Protein AF-A0A9D1H7G2-F1 (afdb_monomer_lite)

pLDDT: mean 93.26, std 4.21, range [69.38, 98.31]

Sequence (207 aa):
IVEEYTKSLYEFETNETSTRKPYTQLFQEINRNKSSHYCSGIIDKFQEHFPVWAFVEIIPFGTFTHFLGFVCDYFKDKKWKNDYYLLKDVKKIRNAAAHNNCILNNLLPGTTEYKSNYGLLRELNSIGITQDQRNRRLSNAAVHDITTLLYAHKQLVTSTGVLKAEGQALHSLIERFYYHIDYYQSNDVILATFDFLKKVIDNFYPM

Organism: NCBI:txid2840805

InterPro domains:
  IPR011664 Abortive infection system protein AbiD/AbiF-like [PF07751] (9-105)

Structure (mmCIF, N/CA/C/O backbone):
data_AF-A0A9D1H7G2-F1
#
_entry.id   AF-A0A9D1H7G2-F1
#
loop_
_atom_site.group_PDB
_atom_site.id
_atom_site.type_symbol
_atom_site.label_atom_id
_atom_site.label_alt_id
_atom_site.label_comp_id
_atom_site.label_asym_id
_atom_site.label_entity_id
_atom_site.label_seq_id
_atom_site.pdbx_PDB_ins_code
_atom_site.Cartn_x
_atom_site.Cartn_y
_atom_site.Cartn_z
_atom_site.occupancy
_atom_site.B_iso_or_equiv
_atom_site.auth_seq_id
_atom_site.auth_comp_id
_atom_site.auth_asym_id
_atom_site.auth_atom_id
_atom_site.pdbx_PDB_model_num
ATOM 1 N N . ILE A 1 1 ? 9.159 2.891 -23.862 1.00 94.12 1 ILE A N 1
ATOM 2 C CA . ILE A 1 1 ? 8.828 3.040 -22.417 1.00 94.12 1 ILE A CA 1
ATOM 3 C C . ILE A 1 1 ? 9.898 2.454 -21.501 1.00 94.12 1 ILE A C 1
ATOM 5 O O . ILE A 1 1 ? 10.481 3.246 -20.785 1.00 94.12 1 ILE A O 1
ATOM 9 N N . VAL A 1 2 ? 10.186 1.138 -21.483 1.00 96.56 2 VAL A N 1
ATOM 10 C CA . VAL A 1 2 ? 11.230 0.594 -20.573 1.00 96.56 2 VAL A CA 1
ATOM 11 C C . VAL A 1 2 ? 12.598 1.218 -20.855 1.00 96.56 2 VAL A C 1
ATOM 13 O O . VAL A 1 2 ? 13.244 1.686 -19.929 1.00 96.56 2 VAL A O 1
ATOM 16 N N .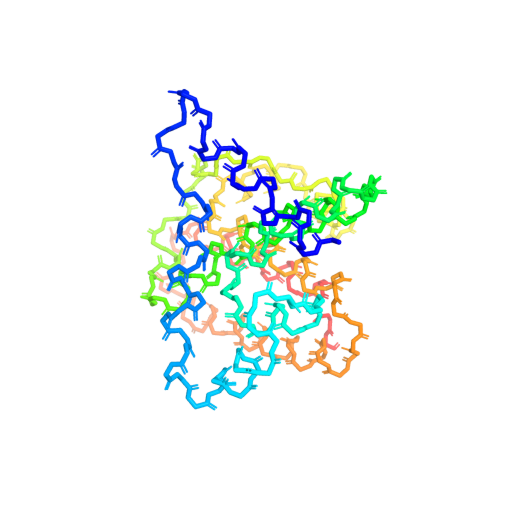 GLU A 1 3 ? 12.987 1.330 -22.125 1.00 95.81 3 GLU A N 1
ATOM 17 C CA . GLU A 1 3 ? 14.234 2.003 -22.525 1.00 95.81 3 GLU A CA 1
ATOM 18 C C . GLU A 1 3 ? 14.256 3.494 -22.157 1.00 95.81 3 GLU A C 1
ATOM 20 O O . GLU A 1 3 ? 15.281 4.030 -21.754 1.00 95.81 3 GLU A O 1
ATOM 25 N N . GLU A 1 4 ? 13.114 4.179 -22.248 1.00 96.50 4 GLU A N 1
ATOM 26 C CA . GLU A 1 4 ? 13.014 5.583 -21.828 1.00 96.50 4 GLU A CA 1
ATOM 27 C C . GLU A 1 4 ? 13.117 5.725 -20.308 1.00 96.50 4 GLU A C 1
ATOM 29 O O . GLU A 1 4 ? 13.757 6.647 -19.806 1.00 96.50 4 GLU A O 1
ATOM 34 N N . TYR A 1 5 ? 12.536 4.778 -19.570 1.00 96.81 5 TYR A N 1
ATOM 35 C CA . TYR A 1 5 ? 12.665 4.703 -18.125 1.00 96.81 5 TYR A CA 1
ATOM 36 C C . TYR A 1 5 ? 14.123 4.479 -17.723 1.00 96.81 5 TYR A C 1
ATOM 38 O O . TYR A 1 5 ? 14.654 5.266 -16.942 1.00 96.81 5 TYR A O 1
ATOM 46 N N . THR A 1 6 ? 14.799 3.472 -18.282 1.00 95.69 6 THR A N 1
ATOM 47 C CA . THR A 1 6 ? 16.208 3.196 -17.964 1.00 95.69 6 THR A CA 1
ATOM 48 C C . THR A 1 6 ? 17.109 4.364 -18.355 1.00 95.69 6 THR A C 1
ATOM 50 O O . THR A 1 6 ? 17.955 4.758 -17.554 1.00 95.69 6 THR A O 1
ATOM 53 N N . LYS A 1 7 ? 16.874 4.993 -19.514 1.00 95.62 7 LYS A N 1
ATOM 54 C CA . LYS A 1 7 ? 17.577 6.212 -19.931 1.00 95.62 7 LYS A CA 1
ATOM 55 C C . LYS A 1 7 ? 17.383 7.356 -18.933 1.00 95.62 7 LYS A C 1
ATOM 57 O O . LYS A 1 7 ? 18.364 7.973 -18.537 1.00 95.62 7 LYS A O 1
ATOM 62 N N . SER A 1 8 ? 16.156 7.589 -18.460 1.00 95.69 8 SER A N 1
ATOM 63 C CA . SER A 1 8 ? 15.878 8.635 -17.463 1.00 95.69 8 SER A CA 1
ATOM 64 C C . SER A 1 8 ? 16.605 8.396 -16.134 1.00 95.69 8 SER A C 1
ATOM 66 O O . SER A 1 8 ? 17.088 9.341 -15.510 1.00 95.69 8 SER A O 1
ATOM 68 N N . LEU A 1 9 ? 16.742 7.131 -15.710 1.00 95.50 9 LEU A N 1
ATOM 69 C CA . LEU A 1 9 ? 17.516 6.780 -14.518 1.00 95.50 9 LEU A CA 1
ATOM 70 C C . LEU A 1 9 ? 19.009 7.032 -14.731 1.00 95.50 9 LEU A C 1
ATOM 72 O O . LEU A 1 9 ? 19.675 7.512 -13.816 1.00 95.50 9 LEU A O 1
ATOM 76 N N . TYR A 1 10 ? 19.521 6.693 -15.917 1.00 95.12 10 TYR A N 1
ATOM 77 C CA . TYR A 1 10 ? 20.917 6.912 -16.279 1.00 95.12 10 TYR A CA 1
ATOM 78 C C . TYR A 1 10 ? 21.248 8.405 -16.266 1.00 95.12 10 TYR A C 1
ATOM 80 O O . TYR A 1 10 ? 22.160 8.823 -15.562 1.00 95.12 10 TYR A O 1
ATOM 88 N N . GLU A 1 11 ? 20.445 9.217 -16.956 1.00 94.81 11 GLU A N 1
ATOM 89 C CA . GLU A 1 11 ? 20.601 10.674 -17.000 1.00 94.81 11 GLU A CA 1
ATOM 90 C C . GLU A 1 11 ? 20.579 11.284 -15.592 1.00 94.81 11 GLU A C 1
ATOM 92 O O . GLU A 1 11 ? 21.443 12.094 -15.252 1.00 94.81 11 GLU A O 1
ATOM 97 N N . PHE A 1 12 ? 19.646 10.844 -14.740 1.00 93.00 12 PHE A N 1
ATOM 98 C CA . PHE A 1 12 ? 19.572 11.280 -13.347 1.00 93.00 12 PHE A CA 1
ATOM 99 C C . PHE A 1 12 ? 20.816 10.892 -12.530 1.00 93.00 12 PHE A C 1
ATOM 101 O O . PHE A 1 12 ? 21.299 11.694 -11.733 1.00 93.00 12 PHE A O 1
ATOM 108 N N . GLU A 1 13 ? 21.328 9.672 -12.697 1.00 94.19 13 GLU A N 1
ATOM 109 C CA . GLU A 1 13 ? 22.519 9.187 -11.990 1.00 94.19 13 GLU A CA 1
ATOM 110 C C . GLU A 1 13 ? 23.800 9.900 -12.445 1.00 94.19 13 GLU A C 1
ATOM 112 O O . GLU A 1 13 ? 24.668 10.174 -11.622 1.00 94.19 13 GLU A O 1
ATOM 117 N N . THR A 1 14 ? 23.911 10.226 -13.735 1.00 91.25 14 THR A N 1
ATOM 118 C CA . THR A 1 14 ? 25.087 10.904 -14.313 1.00 91.25 14 THR A CA 1
ATOM 119 C C . THR A 1 14 ? 25.131 12.412 -14.076 1.00 91.25 14 THR A C 1
ATOM 121 O O . THR A 1 14 ? 26.142 13.047 -14.366 1.00 91.25 14 THR A O 1
ATOM 124 N N . ASN A 1 15 ? 24.057 13.005 -13.554 1.00 88.44 15 ASN A N 1
ATOM 125 C CA . ASN A 1 15 ? 24.039 14.419 -13.204 1.00 88.44 15 ASN A CA 1
ATOM 126 C C . ASN A 1 15 ? 24.998 14.684 -12.026 1.00 88.44 15 ASN A C 1
ATOM 128 O O . ASN A 1 15 ? 24.880 14.036 -10.987 1.00 88.44 15 ASN A O 1
ATOM 132 N N . GLU A 1 16 ? 25.906 15.660 -12.165 1.00 69.38 16 GLU A N 1
ATOM 133 C CA . GLU A 1 16 ? 26.992 15.971 -11.209 1.00 69.38 16 GLU A CA 1
ATOM 134 C C . GLU A 1 16 ? 26.524 16.218 -9.761 1.00 69.38 16 GLU A C 1
ATOM 136 O O . GLU A 1 16 ? 27.308 16.128 -8.819 1.00 69.38 16 GLU A O 1
ATOM 141 N N . THR A 1 17 ? 25.238 16.505 -9.564 1.00 78.00 17 THR A N 1
ATOM 142 C CA . THR A 1 17 ? 24.636 16.772 -8.250 1.00 78.00 17 THR A CA 1
ATOM 143 C C . THR A 1 17 ? 24.042 15.537 -7.559 1.00 78.00 17 THR A C 1
ATOM 145 O O . THR A 1 17 ? 23.648 15.615 -6.392 1.00 78.00 17 THR A O 1
ATOM 148 N N . SER A 1 18 ? 23.953 14.389 -8.238 1.00 76.88 18 SER A N 1
ATOM 149 C CA . SER A 1 18 ? 23.256 13.211 -7.717 1.00 76.88 18 SER A CA 1
ATOM 150 C C . SER A 1 18 ? 24.177 12.286 -6.919 1.00 76.88 18 SER A C 1
ATOM 152 O O . SER A 1 18 ? 25.138 11.720 -7.428 1.00 76.88 18 SER A O 1
ATOM 154 N N . THR A 1 19 ? 23.842 12.055 -5.648 1.00 86.12 19 THR A N 1
ATOM 155 C CA . THR A 1 19 ? 24.493 11.026 -4.811 1.00 86.12 19 THR A CA 1
ATOM 156 C C . THR A 1 19 ? 23.828 9.654 -4.931 1.00 86.12 19 THR A C 1
ATOM 158 O O . THR A 1 19 ? 24.346 8.653 -4.430 1.00 86.12 19 THR A O 1
ATOM 161 N N . ARG A 1 20 ? 22.654 9.591 -5.568 1.00 88.50 20 ARG A N 1
ATOM 162 C CA . ARG A 1 20 ? 21.857 8.370 -5.703 1.00 88.50 20 ARG A CA 1
ATOM 163 C C . ARG A 1 20 ? 22.203 7.668 -7.006 1.00 88.50 20 ARG A C 1
ATOM 165 O O . ARG A 1 20 ? 22.339 8.312 -8.038 1.00 88.50 20 ARG A O 1
ATOM 172 N N . LYS A 1 21 ? 22.244 6.334 -6.954 1.00 92.94 21 LYS A N 1
ATOM 173 C CA . LYS A 1 21 ? 22.595 5.483 -8.096 1.00 92.94 21 LYS A CA 1
ATOM 174 C C . LYS A 1 21 ? 21.449 4.566 -8.552 1.00 92.94 21 LYS A C 1
ATOM 176 O O . LYS A 1 21 ? 21.577 3.345 -8.441 1.00 92.94 21 LYS A O 1
ATOM 181 N N . PRO A 1 22 ? 20.288 5.113 -8.961 1.00 92.88 22 PRO A N 1
ATOM 182 C CA . PRO A 1 22 ? 19.110 4.305 -9.266 1.00 92.88 22 PRO A CA 1
ATOM 183 C C . PRO A 1 22 ? 19.269 3.439 -10.522 1.00 92.88 22 PRO A C 1
ATOM 185 O O . PRO A 1 22 ? 18.706 2.347 -10.564 1.00 92.88 22 PRO A O 1
ATOM 188 N N . TYR A 1 23 ? 20.037 3.885 -11.522 1.00 94.81 23 TYR A N 1
ATOM 189 C CA . TYR A 1 23 ? 20.327 3.083 -12.709 1.00 94.81 23 TYR A CA 1
ATOM 190 C C . TYR A 1 23 ? 21.189 1.884 -12.320 1.00 94.81 23 TYR A C 1
ATOM 192 O O . TYR A 1 23 ? 20.816 0.737 -12.564 1.00 94.81 23 TYR A O 1
ATOM 200 N N . THR A 1 24 ? 22.294 2.128 -11.612 1.00 94.31 24 THR A N 1
ATOM 201 C CA . THR A 1 24 ? 23.173 1.054 -11.136 1.00 94.31 24 THR A CA 1
ATOM 202 C C . THR A 1 24 ? 22.423 0.077 -10.224 1.00 94.31 24 THR A C 1
ATOM 204 O O . THR A 1 24 ? 22.586 -1.136 -10.359 1.00 94.31 24 THR A O 1
ATOM 207 N N . GLN A 1 25 ? 21.574 0.573 -9.318 1.00 93.69 25 GLN A N 1
ATOM 208 C CA . GLN A 1 25 ? 20.761 -0.269 -8.432 1.00 93.69 25 GLN A CA 1
ATOM 209 C C . GLN A 1 25 ? 19.800 -1.175 -9.212 1.00 93.69 25 GLN A C 1
ATOM 211 O O . GLN A 1 25 ? 19.761 -2.373 -8.940 1.00 93.69 25 GLN A O 1
ATOM 216 N N . LEU A 1 26 ? 19.092 -0.641 -10.214 1.00 94.25 26 LEU A N 1
ATOM 217 C CA . LEU A 1 26 ? 18.192 -1.425 -11.065 1.00 94.25 26 LEU A CA 1
ATOM 218 C C . LEU A 1 26 ? 18.922 -2.601 -11.727 1.00 94.25 26 LEU A C 1
ATOM 220 O O . LEU A 1 26 ? 18.474 -3.744 -11.645 1.00 94.25 26 LEU A O 1
ATOM 224 N N . PHE A 1 27 ? 20.066 -2.344 -12.361 1.00 92.69 27 PHE A N 1
ATOM 225 C CA . PHE A 1 27 ? 20.804 -3.404 -13.048 1.00 92.69 27 PHE A CA 1
ATOM 226 C C . PHE A 1 27 ? 21.462 -4.387 -12.078 1.00 92.69 27 PHE A C 1
ATOM 228 O O . PHE A 1 27 ? 21.580 -5.567 -12.401 1.00 92.69 27 PHE A O 1
ATOM 235 N N . GLN A 1 28 ? 21.836 -3.964 -10.868 1.00 91.75 28 GLN A N 1
ATOM 236 C CA . GLN A 1 28 ? 22.254 -4.898 -9.819 1.00 91.75 28 GLN A CA 1
ATOM 237 C C . GLN A 1 28 ? 21.113 -5.830 -9.394 1.00 91.75 28 GLN A C 1
ATOM 239 O O . GLN A 1 28 ? 21.351 -7.024 -9.226 1.00 91.75 28 GLN A O 1
ATOM 244 N N . GLU A 1 29 ? 19.889 -5.319 -9.243 1.00 90.00 29 GLU A N 1
ATOM 245 C CA . GLU A 1 29 ? 18.706 -6.135 -8.938 1.00 90.00 29 GLU A CA 1
ATOM 246 C C . GLU A 1 29 ? 18.423 -7.151 -10.052 1.00 90.00 29 GLU A C 1
ATOM 248 O O . GLU A 1 29 ? 18.302 -8.344 -9.774 1.00 90.00 29 GLU A O 1
ATOM 253 N N . ILE A 1 30 ? 18.411 -6.710 -11.314 1.00 91.12 30 ILE A N 1
ATOM 254 C CA . ILE A 1 30 ? 18.207 -7.595 -12.472 1.00 91.12 30 ILE A CA 1
ATOM 255 C C . ILE A 1 30 ? 19.315 -8.653 -12.547 1.00 91.12 30 ILE A C 1
ATOM 257 O O . ILE A 1 30 ? 19.034 -9.838 -12.714 1.00 91.12 30 ILE A O 1
ATOM 261 N N . ASN A 1 31 ? 20.578 -8.257 -12.367 1.00 88.56 31 ASN A N 1
ATOM 262 C CA . ASN A 1 31 ? 21.707 -9.183 -12.420 1.00 88.56 31 ASN A CA 1
ATOM 263 C C . ASN A 1 31 ? 21.679 -10.217 -11.287 1.00 88.56 31 ASN A C 1
ATOM 265 O O . ASN A 1 31 ? 22.025 -11.371 -11.525 1.00 88.56 31 ASN A O 1
ATOM 269 N N . ARG A 1 32 ? 21.223 -9.857 -10.079 1.00 86.75 32 ARG A N 1
ATOM 270 C CA . ARG A 1 32 ? 21.010 -10.834 -8.992 1.00 86.75 32 ARG A CA 1
ATOM 271 C C . ARG A 1 32 ? 19.975 -11.894 -9.366 1.00 86.75 32 ARG A C 1
ATOM 273 O O . ARG A 1 32 ? 20.095 -13.032 -8.927 1.00 86.75 32 ARG A O 1
ATOM 280 N N . ASN A 1 33 ? 19.003 -11.540 -10.204 1.00 85.44 33 ASN A N 1
ATOM 281 C CA . ASN A 1 33 ? 17.967 -12.452 -10.676 1.00 85.44 33 ASN A CA 1
ATOM 282 C C . ASN A 1 33 ? 18.392 -13.291 -11.895 1.00 85.44 33 ASN A C 1
ATOM 284 O O . ASN A 1 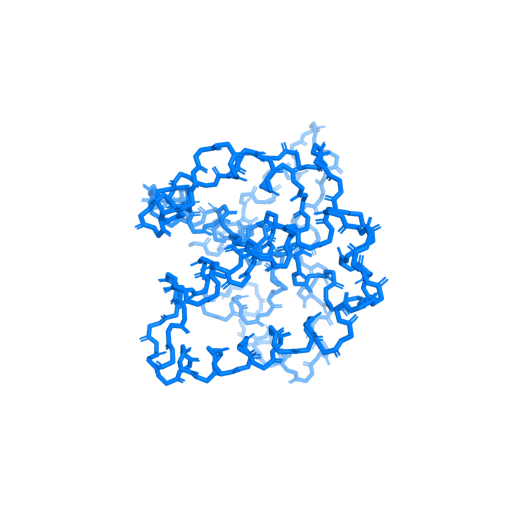33 ? 17.672 -14.224 -12.244 1.00 85.44 33 ASN A O 1
ATOM 288 N N . LYS A 1 34 ? 19.560 -13.046 -12.510 1.00 84.94 34 LYS A N 1
ATOM 289 C CA . LYS A 1 34 ? 20.052 -13.839 -13.659 1.00 84.94 34 LYS A CA 1
ATOM 290 C C . LYS A 1 34 ? 20.281 -15.310 -13.332 1.00 84.94 34 LYS A C 1
ATOM 292 O O . LYS A 1 34 ? 20.05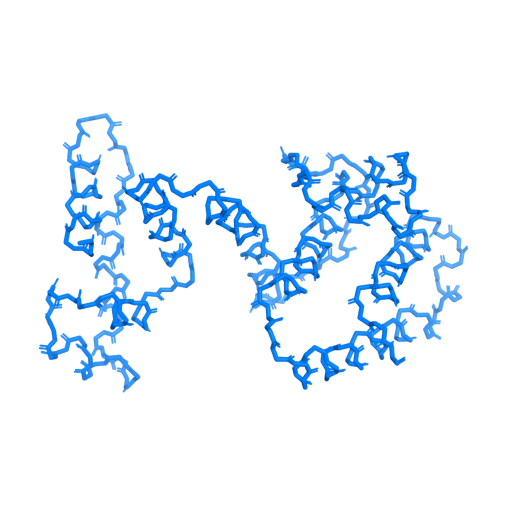2 -16.161 -14.178 1.00 84.94 34 LYS A O 1
ATOM 297 N N . SER A 1 35 ? 20.716 -15.618 -12.112 1.00 82.44 35 SER A N 1
ATOM 298 C CA . SER A 1 35 ? 20.906 -17.002 -11.657 1.00 82.44 35 SER A CA 1
ATOM 299 C C . SER A 1 35 ? 19.637 -17.625 -11.070 1.00 82.44 35 SER A C 1
ATOM 301 O O . SER A 1 35 ? 19.630 -18.812 -10.746 1.00 82.44 35 SER A O 1
ATOM 303 N N . SER A 1 36 ? 18.560 -16.847 -10.920 1.00 86.75 36 SER A N 1
ATOM 304 C CA . SER A 1 36 ? 17.291 -17.347 -10.401 1.00 86.75 36 SER A CA 1
ATOM 305 C C . SER A 1 36 ? 16.610 -18.220 -11.445 1.00 86.75 36 SER A C 1
ATOM 307 O O . SER A 1 36 ? 16.368 -17.771 -12.564 1.00 86.75 36 SER A O 1
ATOM 309 N N . HIS A 1 37 ? 16.208 -19.430 -11.050 1.00 87.62 37 HIS A N 1
ATOM 310 C CA . HIS A 1 37 ? 15.416 -20.333 -11.891 1.00 87.62 37 HIS A CA 1
ATOM 311 C C . HIS A 1 37 ? 14.131 -19.677 -12.428 1.00 87.62 37 HIS A C 1
ATOM 313 O O . HIS A 1 37 ? 13.651 -20.037 -13.498 1.00 87.62 37 HIS A O 1
ATOM 319 N N . TYR A 1 38 ? 13.595 -18.692 -11.703 1.00 85.38 38 TYR A N 1
ATOM 320 C CA . TYR A 1 38 ? 12.355 -18.006 -12.058 1.00 85.38 38 TYR A CA 1
ATOM 321 C C . TYR A 1 38 ? 12.531 -16.921 -13.128 1.00 85.38 38 TYR A C 1
ATOM 323 O O . TYR A 1 38 ? 11.588 -16.646 -13.864 1.00 85.38 38 TYR A O 1
ATOM 331 N N . CYS A 1 39 ? 13.714 -16.305 -13.232 1.00 90.06 39 CYS A N 1
ATOM 332 C CA . CYS A 1 39 ? 13.914 -15.116 -14.072 1.00 90.06 39 CYS A CA 1
ATOM 333 C C . CYS A 1 39 ? 14.980 -15.300 -15.158 1.00 90.06 39 CYS A C 1
ATOM 335 O O . CYS A 1 39 ? 14.976 -14.536 -16.125 1.00 90.06 39 CYS A O 1
ATOM 337 N N . SER A 1 40 ? 15.867 -16.294 -15.031 1.00 91.31 40 SER A N 1
ATOM 338 C CA . SER A 1 40 ? 17.011 -16.492 -15.931 1.00 91.31 40 SER A CA 1
ATOM 339 C C . SER A 1 40 ? 16.594 -16.543 -17.399 1.00 91.31 40 SER A C 1
ATOM 341 O O . SER A 1 40 ? 17.079 -15.752 -18.199 1.00 91.31 40 SER A O 1
ATOM 343 N N . GLY A 1 41 ? 15.596 -17.363 -17.742 1.00 92.69 41 GLY A N 1
ATOM 344 C CA . GLY A 1 41 ? 15.128 -17.504 -19.124 1.00 92.69 41 GLY A CA 1
ATOM 345 C C . GLY A 1 41 ? 14.544 -16.220 -19.727 1.00 92.69 41 GLY A C 1
ATOM 346 O O . GLY A 1 41 ? 14.685 -15.986 -20.926 1.00 92.69 41 GLY A O 1
ATOM 347 N N . ILE A 1 42 ? 13.913 -15.362 -18.915 1.00 92.69 42 ILE A N 1
ATOM 348 C CA . ILE A 1 42 ? 13.404 -14.060 -19.374 1.00 92.69 42 ILE A CA 1
ATOM 349 C C . ILE A 1 42 ? 14.574 -13.105 -19.619 1.00 92.69 42 ILE A C 1
ATOM 351 O O . ILE A 1 42 ? 14.621 -12.438 -20.655 1.00 92.69 42 ILE A O 1
ATOM 355 N N . ILE A 1 43 ? 15.523 -13.055 -18.682 1.00 92.38 43 ILE A N 1
ATOM 356 C CA . ILE A 1 43 ? 16.682 -12.166 -18.768 1.00 92.38 43 ILE A CA 1
ATOM 357 C C . ILE A 1 43 ? 17.583 -12.563 -19.939 1.00 92.38 43 ILE A C 1
ATOM 359 O O . ILE A 1 43 ? 17.962 -11.700 -20.722 1.00 92.38 43 ILE A O 1
ATOM 363 N N . ASP A 1 44 ? 17.848 -13.852 -20.134 1.00 92.00 44 ASP A N 1
ATOM 364 C CA . ASP A 1 44 ? 18.678 -14.338 -21.237 1.00 92.00 44 ASP A CA 1
ATOM 365 C C . ASP A 1 44 ? 18.034 -14.073 -22.604 1.00 92.00 44 ASP A C 1
ATOM 367 O O . ASP A 1 44 ? 18.723 -13.773 -23.580 1.00 92.00 44 ASP A O 1
ATOM 371 N N . LYS A 1 45 ? 16.700 -14.137 -22.688 1.00 93.38 45 LYS A N 1
ATOM 372 C CA . LYS A 1 45 ? 15.970 -13.888 -23.934 1.00 93.38 45 LYS A CA 1
ATOM 373 C C . LYS A 1 45 ? 15.993 -12.421 -24.356 1.00 93.38 45 LYS A C 1
ATOM 375 O O . LYS A 1 45 ? 16.149 -12.137 -25.540 1.00 93.38 45 LYS A O 1
ATOM 380 N N . PHE A 1 46 ? 15.758 -11.506 -23.417 1.00 91.50 46 PHE A N 1
ATOM 381 C CA . PHE A 1 46 ? 15.580 -10.082 -23.725 1.00 91.50 46 PHE A CA 1
ATOM 382 C C . PHE A 1 46 ? 16.825 -9.234 -23.456 1.00 91.50 46 PHE A C 1
ATOM 384 O O . PHE A 1 46 ? 16.899 -8.108 -23.944 1.00 91.50 46 PHE A O 1
ATOM 391 N N . GLN A 1 47 ? 17.810 -9.776 -22.737 1.00 85.12 47 GLN A N 1
ATOM 392 C CA . GLN A 1 47 ? 19.059 -9.114 -22.362 1.00 85.12 47 GLN A CA 1
ATOM 393 C C . GLN A 1 47 ? 18.806 -7.782 -21.643 1.00 85.12 47 GLN A C 1
ATOM 395 O O . GLN A 1 47 ? 18.506 -7.791 -20.454 1.00 85.12 47 GLN A O 1
ATOM 400 N N . GLU A 1 48 ? 18.900 -6.649 -22.342 1.00 79.75 48 GLU A N 1
ATOM 401 C CA . GLU A 1 48 ? 18.630 -5.307 -21.796 1.00 79.75 48 GLU A CA 1
ATOM 402 C C . GLU A 1 48 ? 17.414 -4.622 -22.451 1.00 79.75 48 GLU A C 1
ATOM 404 O O . GLU A 1 48 ? 16.997 -3.544 -22.028 1.00 79.75 48 GLU A O 1
ATOM 409 N N . HIS A 1 49 ? 16.781 -5.272 -23.432 1.00 90.88 49 HIS A N 1
ATOM 410 C CA . HIS A 1 49 ? 15.656 -4.744 -24.209 1.00 90.88 49 HIS A CA 1
ATOM 411 C C . HIS A 1 49 ? 14.341 -5.412 -23.797 1.00 90.88 49 HIS A C 1
ATOM 413 O O . HIS A 1 49 ? 13.717 -6.169 -24.547 1.00 90.88 49 HIS A O 1
ATOM 419 N N . PHE A 1 50 ? 13.916 -5.153 -22.561 1.00 94.00 50 PHE A N 1
ATOM 420 C CA . PHE A 1 50 ? 12.724 -5.785 -22.005 1.00 94.00 50 PHE A CA 1
ATOM 421 C C . PHE A 1 50 ? 11.427 -5.162 -22.542 1.00 94.00 50 PHE A C 1
ATOM 423 O O . PHE A 1 50 ? 11.216 -3.952 -22.391 1.00 94.00 50 PHE A O 1
ATOM 430 N N . PRO A 1 51 ? 10.481 -5.963 -23.071 1.00 95.94 51 PRO A N 1
ATOM 431 C CA . PRO A 1 51 ? 9.103 -5.506 -23.172 1.00 95.94 51 PRO A CA 1
ATOM 432 C C . PRO A 1 51 ? 8.535 -5.276 -21.763 1.00 95.94 51 PRO A C 1
ATOM 434 O O . PRO A 1 51 ? 8.949 -5.922 -20.801 1.00 95.94 51 PRO A O 1
ATOM 437 N N . VAL A 1 52 ? 7.550 -4.378 -21.639 1.00 96.25 52 VAL A N 1
ATOM 438 C CA . VAL A 1 52 ? 6.991 -3.959 -20.336 1.00 96.25 52 VAL A CA 1
ATOM 439 C C . VAL A 1 52 ? 6.556 -5.147 -19.475 1.00 96.25 52 VAL A C 1
ATOM 441 O O . VAL A 1 52 ? 6.884 -5.181 -18.295 1.00 96.25 52 VAL A O 1
ATOM 444 N N . TRP A 1 53 ? 5.860 -6.130 -20.056 1.00 95.56 53 TRP A N 1
ATOM 445 C CA . TRP A 1 53 ? 5.401 -7.306 -19.311 1.00 95.56 53 TRP A CA 1
ATOM 446 C C . TRP A 1 53 ? 6.578 -8.090 -18.713 1.00 95.56 53 TRP A C 1
ATOM 448 O O . TRP A 1 53 ? 6.549 -8.411 -17.534 1.00 95.56 53 TRP A O 1
ATOM 458 N N . ALA A 1 54 ? 7.649 -8.314 -19.481 1.00 94.50 54 ALA A N 1
ATOM 459 C CA . ALA A 1 54 ? 8.822 -9.050 -19.014 1.00 94.50 54 ALA A CA 1
ATOM 460 C C . ALA A 1 54 ? 9.585 -8.258 -17.950 1.00 94.50 54 ALA A C 1
ATOM 462 O O . ALA A 1 54 ? 10.072 -8.831 -16.983 1.00 94.50 54 ALA A O 1
ATOM 463 N N . PHE A 1 55 ? 9.658 -6.935 -18.114 1.00 95.38 55 PHE A N 1
ATOM 464 C CA . PHE A 1 55 ? 10.295 -6.054 -17.144 1.00 95.38 55 PHE A CA 1
ATOM 465 C C . PHE A 1 55 ? 9.601 -6.111 -15.777 1.00 95.38 55 PHE A C 1
ATOM 467 O O . PHE A 1 55 ? 10.268 -6.195 -14.752 1.00 95.38 55 PHE A O 1
ATOM 474 N N . VAL A 1 56 ? 8.265 -6.110 -15.750 1.00 94.50 56 VAL A N 1
ATOM 475 C CA . VAL A 1 56 ? 7.494 -6.178 -14.499 1.00 94.50 56 VAL A CA 1
ATOM 476 C C . VAL A 1 56 ? 7.701 -7.504 -13.756 1.00 94.50 56 VAL A C 1
ATOM 478 O O . VAL A 1 56 ? 7.725 -7.490 -12.530 1.00 94.50 56 VAL A O 1
ATOM 481 N N . GLU A 1 57 ? 7.920 -8.614 -14.466 1.00 91.94 57 GLU A N 1
ATOM 482 C CA . GLU A 1 57 ? 8.177 -9.928 -13.848 1.00 91.94 57 GLU A CA 1
ATOM 483 C C . GLU A 1 57 ? 9.557 -10.028 -13.173 1.00 91.94 57 GLU A C 1
ATOM 485 O O . GLU A 1 57 ? 9.733 -10.773 -12.210 1.00 91.94 57 GLU A O 1
ATOM 490 N N . ILE A 1 58 ? 10.559 -9.288 -13.660 1.00 92.19 58 ILE A N 1
ATOM 491 C CA . ILE A 1 58 ? 11.948 -9.420 -13.180 1.00 92.19 58 ILE A CA 1
ATOM 492 C C . ILE A 1 58 ? 12.325 -8.423 -12.082 1.00 92.19 58 ILE A C 1
ATOM 494 O O . ILE A 1 58 ? 13.305 -8.647 -11.365 1.00 92.19 58 ILE A O 1
ATOM 498 N N . ILE A 1 59 ? 11.595 -7.312 -11.964 1.00 92.25 59 ILE A N 1
ATOM 499 C CA . ILE A 1 59 ? 11.900 -6.247 -11.006 1.00 92.25 59 ILE A CA 1
ATOM 500 C C . ILE A 1 59 ? 11.175 -6.459 -9.670 1.00 92.25 59 ILE A C 1
ATOM 502 O O . ILE A 1 59 ? 10.040 -6.934 -9.631 1.00 92.25 59 ILE A O 1
ATOM 506 N N . PRO A 1 60 ? 11.767 -6.046 -8.537 1.00 91.38 60 PRO A N 1
ATOM 507 C CA . PRO A 1 60 ? 11.067 -6.087 -7.263 1.00 91.38 60 PRO A CA 1
ATOM 508 C C . PRO A 1 60 ? 9.939 -5.049 -7.220 1.00 91.38 60 PRO A C 1
ATOM 510 O O . PRO A 1 60 ? 9.989 -4.007 -7.874 1.00 91.38 60 PRO A O 1
ATOM 513 N N . PHE A 1 61 ? 8.956 -5.271 -6.343 1.00 91.88 61 PHE A N 1
ATOM 514 C CA . PHE A 1 61 ? 7.798 -4.379 -6.179 1.00 91.88 61 PHE A CA 1
ATOM 515 C C . PHE A 1 61 ? 8.175 -2.903 -5.957 1.00 91.88 61 PHE A C 1
ATOM 517 O O . PHE A 1 61 ? 7.492 -2.002 -6.430 1.00 91.88 61 PHE A O 1
ATOM 524 N N . GLY A 1 62 ? 9.281 -2.631 -5.254 1.00 91.56 62 GLY A N 1
ATOM 525 C CA . GLY A 1 62 ? 9.768 -1.262 -5.075 1.00 91.56 62 GLY A CA 1
ATOM 526 C C . GLY A 1 62 ? 10.115 -0.587 -6.403 1.00 91.56 62 GLY A C 1
ATOM 527 O O . GLY A 1 62 ? 9.659 0.525 -6.663 1.00 91.56 62 GLY A O 1
ATOM 528 N N . THR A 1 63 ? 10.859 -1.285 -7.251 1.00 94.12 63 THR A N 1
ATOM 529 C CA . THR A 1 63 ? 11.243 -0.835 -8.590 1.00 94.12 63 THR A CA 1
ATOM 530 C C . THR A 1 63 ? 10.029 -0.764 -9.513 1.00 94.12 63 THR A C 1
ATOM 532 O O . THR A 1 63 ? 9.875 0.222 -10.230 1.00 94.12 63 THR A O 1
ATOM 535 N N . PHE A 1 64 ? 9.094 -1.715 -9.405 1.00 94.94 64 PHE A N 1
ATOM 536 C CA . PHE A 1 64 ? 7.797 -1.647 -10.081 1.00 94.94 64 PHE A CA 1
ATOM 537 C C . PHE A 1 64 ? 7.025 -0.369 -9.733 1.00 94.94 64 PHE A C 1
ATOM 539 O O . PHE A 1 64 ? 6.584 0.335 -10.636 1.00 94.94 64 PHE A O 1
ATOM 546 N N . THR A 1 65 ? 6.895 -0.016 -8.446 1.00 94.06 65 THR A N 1
ATOM 547 C CA . THR A 1 65 ? 6.177 1.213 -8.064 1.00 94.06 65 THR A CA 1
ATOM 548 C C . THR A 1 65 ? 6.836 2.464 -8.646 1.00 94.06 65 THR A C 1
ATOM 550 O O . THR A 1 65 ? 6.133 3.361 -9.102 1.00 94.06 65 THR A O 1
ATOM 553 N N . HIS A 1 66 ? 8.171 2.522 -8.696 1.00 94.25 66 HIS A N 1
ATOM 554 C CA . HIS A 1 66 ? 8.889 3.645 -9.302 1.00 94.25 66 HIS A CA 1
ATOM 555 C C . HIS A 1 66 ? 8.673 3.713 -10.820 1.00 94.25 66 HIS A C 1
ATOM 557 O O . HIS A 1 66 ? 8.353 4.775 -11.353 1.00 94.25 66 HIS A O 1
ATOM 563 N N . PHE A 1 67 ? 8.768 2.567 -11.496 1.00 95.88 67 PHE A N 1
ATOM 564 C CA . PHE A 1 67 ? 8.475 2.442 -12.919 1.00 95.88 67 PHE A CA 1
ATOM 565 C C . PHE A 1 67 ? 7.033 2.853 -13.245 1.00 95.88 67 PHE A C 1
ATOM 567 O O . PHE A 1 67 ? 6.816 3.630 -14.170 1.00 95.88 67 PHE A O 1
ATOM 574 N N . LEU A 1 68 ? 6.048 2.428 -12.448 1.00 95.00 68 LEU A N 1
ATOM 575 C CA . LEU A 1 68 ? 4.663 2.874 -12.594 1.00 95.00 68 LEU A CA 1
ATOM 576 C C . LEU A 1 68 ? 4.557 4.398 -12.470 1.00 95.00 68 LEU A C 1
ATOM 578 O O . LEU A 1 68 ? 3.886 5.025 -13.283 1.00 95.00 68 LEU A O 1
ATOM 582 N N . GLY A 1 69 ? 5.252 5.004 -11.503 1.00 95.12 69 GLY A N 1
ATOM 583 C CA . GLY A 1 69 ? 5.317 6.458 -11.352 1.00 95.12 69 GLY A CA 1
ATOM 584 C C . GLY A 1 69 ? 5.821 7.168 -12.613 1.00 95.12 69 GLY A C 1
ATOM 585 O O . GLY A 1 69 ? 5.202 8.148 -13.030 1.00 95.12 69 GLY A O 1
ATOM 586 N N . PHE A 1 70 ? 6.875 6.638 -13.243 1.00 95.94 70 PHE A N 1
ATOM 587 C CA . PHE A 1 70 ? 7.385 7.117 -14.532 1.00 95.94 70 PHE A CA 1
ATOM 588 C C . PHE A 1 70 ? 6.342 6.973 -15.646 1.00 95.94 70 PHE A C 1
ATOM 590 O O . PHE A 1 70 ? 6.087 7.922 -16.381 1.00 95.94 70 PHE A O 1
ATOM 597 N N . VAL A 1 71 ? 5.691 5.811 -15.747 1.00 95.62 71 VAL A N 1
ATOM 598 C CA . VAL A 1 71 ? 4.644 5.548 -16.747 1.00 95.62 71 VAL A CA 1
ATOM 599 C C . VAL A 1 71 ? 3.467 6.520 -16.596 1.00 95.62 71 VAL A C 1
ATOM 601 O O . VAL A 1 71 ? 2.958 7.026 -17.596 1.00 95.62 71 VAL A O 1
ATOM 604 N N . CYS A 1 72 ? 3.061 6.834 -15.362 1.00 95.19 72 CYS A N 1
ATOM 605 C CA . CYS A 1 72 ? 2.008 7.819 -15.094 1.00 95.19 72 CYS A CA 1
ATOM 606 C C . CYS A 1 72 ? 2.372 9.203 -15.644 1.00 95.19 72 CYS A C 1
ATOM 608 O O . CYS A 1 72 ? 1.527 9.869 -16.240 1.00 95.19 72 CYS A O 1
ATOM 610 N N . ASP A 1 73 ? 3.622 9.630 -15.445 1.00 94.88 73 ASP A N 1
ATOM 611 C CA . ASP A 1 73 ? 4.106 10.931 -15.914 1.00 94.88 73 ASP A CA 1
ATOM 612 C C . ASP A 1 73 ? 4.259 10.954 -17.438 1.00 94.88 73 ASP A C 1
ATOM 614 O O . ASP A 1 73 ? 3.859 11.925 -18.082 1.00 94.88 73 ASP A O 1
ATOM 618 N N . TYR A 1 74 ? 4.743 9.852 -18.017 1.00 95.25 74 TYR A N 1
ATOM 619 C CA . TYR A 1 74 ? 4.879 9.663 -19.459 1.00 95.25 74 TYR A CA 1
ATOM 620 C C . TYR A 1 74 ? 3.540 9.826 -20.191 1.00 95.25 74 TYR A C 1
ATOM 622 O O . TYR A 1 74 ? 3.438 10.586 -21.153 1.00 95.25 74 TYR A O 1
ATOM 630 N N . PHE A 1 75 ? 2.485 9.168 -19.697 1.00 95.25 75 PHE A N 1
ATOM 631 C CA . PHE A 1 75 ? 1.142 9.254 -20.280 1.00 95.25 75 PHE A CA 1
ATOM 632 C C . PHE A 1 75 ? 0.304 10.429 -19.762 1.00 95.25 75 PHE A C 1
ATOM 634 O O . PHE A 1 75 ? -0.784 10.676 -20.280 1.00 95.25 75 PHE A O 1
ATOM 641 N N . LYS A 1 76 ? 0.793 11.169 -18.758 1.00 94.94 76 LYS A N 1
ATOM 642 C CA . LYS A 1 76 ? 0.061 12.246 -18.066 1.00 94.94 76 LYS A CA 1
ATOM 643 C C . LYS A 1 76 ? -1.286 11.777 -17.488 1.00 94.94 76 LYS A C 1
ATOM 645 O O . LYS A 1 76 ? -2.246 12.551 -17.419 1.00 94.94 76 LYS A O 1
ATOM 650 N N . ASP A 1 77 ? -1.355 10.521 -17.046 1.00 93.38 77 ASP A N 1
ATOM 651 C CA . ASP A 1 77 ? -2.575 9.917 -16.505 1.00 93.38 77 ASP A CA 1
ATOM 652 C C . ASP A 1 77 ? -2.705 10.194 -14.998 1.00 93.38 77 ASP A C 1
ATOM 654 O O . ASP A 1 77 ? -1.993 9.641 -14.154 1.00 93.38 77 ASP A O 1
ATOM 658 N N . LYS A 1 78 ? -3.658 11.063 -14.646 1.00 90.06 78 LYS A N 1
ATOM 659 C CA . LYS A 1 78 ? -3.925 11.449 -13.252 1.00 90.06 78 LYS A CA 1
ATOM 660 C C . LYS A 1 78 ? -4.518 10.315 -12.417 1.00 90.06 78 LYS A C 1
ATOM 662 O O . LYS A 1 78 ? -4.302 10.293 -11.206 1.00 90.06 78 LYS A O 1
ATOM 667 N N . LYS A 1 79 ? -5.283 9.404 -13.026 1.00 88.94 79 LYS A N 1
ATOM 668 C CA . LYS A 1 79 ? -5.881 8.270 -12.317 1.00 88.94 79 LYS A CA 1
ATOM 669 C C . LYS A 1 79 ? -4.778 7.307 -11.897 1.00 88.94 79 LYS A C 1
ATOM 671 O O . LYS A 1 79 ? -4.666 7.006 -10.715 1.00 88.94 79 LYS A O 1
ATOM 676 N N . TRP A 1 80 ? -3.904 6.932 -12.825 1.00 90.50 80 TRP A N 1
ATOM 677 C CA . TRP A 1 80 ? -2.778 6.050 -12.515 1.00 90.50 80 TRP A CA 1
ATOM 678 C C . TRP A 1 80 ? -1.808 6.701 -11.534 1.00 90.50 80 TRP A C 1
ATOM 680 O O . TRP A 1 80 ? -1.273 6.027 -10.657 1.00 90.50 80 TRP A O 1
ATOM 690 N N . LYS A 1 81 ? -1.635 8.029 -11.602 1.00 92.00 81 LYS A N 1
ATOM 691 C CA . LYS A 1 81 ? -0.832 8.751 -10.610 1.00 92.00 81 LYS A CA 1
ATOM 692 C C . LYS A 1 81 ? -1.402 8.614 -9.194 1.00 92.00 81 LYS A C 1
ATOM 694 O O . LYS A 1 81 ? -0.632 8.453 -8.249 1.00 92.00 81 LYS A O 1
ATOM 699 N N . ASN A 1 82 ? -2.727 8.645 -9.036 1.00 90.56 82 ASN A N 1
ATOM 700 C CA . ASN A 1 82 ? -3.363 8.388 -7.743 1.00 90.56 82 ASN A CA 1
ATOM 701 C C . ASN A 1 82 ? -3.110 6.951 -7.268 1.00 90.56 82 ASN A C 1
ATOM 703 O O . ASN A 1 82 ? -2.731 6.769 -6.111 1.00 90.56 82 ASN A O 1
ATOM 707 N N . ASP A 1 83 ? -3.252 5.962 -8.153 1.00 90.75 83 ASP A N 1
ATOM 708 C CA . ASP A 1 83 ? -2.991 4.552 -7.836 1.00 90.75 83 ASP A CA 1
ATOM 709 C C . ASP A 1 83 ? -1.523 4.329 -7.436 1.00 90.75 83 ASP A C 1
ATOM 711 O O . ASP A 1 83 ? -1.236 3.658 -6.447 1.00 90.75 83 ASP A O 1
ATOM 715 N N . TYR A 1 84 ? -0.583 4.981 -8.125 1.00 92.12 84 TYR A N 1
ATOM 716 C CA . TYR A 1 84 ? 0.834 4.997 -7.759 1.00 92.12 84 TYR A CA 1
ATOM 717 C C . TYR A 1 84 ? 1.057 5.478 -6.316 1.00 92.12 84 TYR A C 1
ATOM 719 O O . TYR A 1 84 ? 1.794 4.836 -5.565 1.00 92.12 84 TYR A O 1
ATOM 727 N N . TYR A 1 85 ? 0.415 6.575 -5.896 1.00 91.25 85 TYR A N 1
ATOM 728 C CA . TYR A 1 85 ? 0.546 7.060 -4.520 1.00 91.25 85 TYR A CA 1
ATOM 729 C C . TYR A 1 85 ? -0.041 6.082 -3.497 1.00 91.25 85 TYR A C 1
ATOM 731 O O . TYR A 1 85 ? 0.591 5.865 -2.467 1.00 91.25 85 TYR A O 1
ATOM 739 N N . LEU A 1 86 ? -1.175 5.438 -3.799 1.00 93.12 86 LEU A N 1
ATOM 740 C CA . LEU A 1 86 ? -1.729 4.381 -2.942 1.00 93.12 86 LEU A CA 1
ATOM 741 C C . LEU A 1 86 ? -0.742 3.212 -2.795 1.00 93.12 86 LEU A C 1
ATOM 743 O O . LEU A 1 86 ? -0.499 2.731 -1.689 1.00 93.12 86 LEU A O 1
ATOM 747 N N . LEU A 1 87 ? -0.113 2.788 -3.895 1.00 93.69 87 LEU A N 1
ATOM 748 C CA . LEU A 1 87 ? 0.842 1.679 -3.883 1.00 93.69 87 LEU A CA 1
ATOM 749 C C . LEU A 1 87 ? 2.120 1.985 -3.088 1.00 93.69 87 LEU A C 1
ATOM 751 O O . LEU A 1 87 ? 2.737 1.063 -2.547 1.00 93.69 87 LEU A O 1
ATOM 755 N N . LYS A 1 88 ? 2.514 3.260 -2.956 1.00 91.12 88 LYS A N 1
ATOM 756 C CA . LYS A 1 88 ? 3.628 3.647 -2.075 1.00 91.12 88 LYS A CA 1
ATOM 757 C C . LYS A 1 88 ? 3.336 3.354 -0.605 1.00 91.12 88 LYS A C 1
ATOM 759 O O . LYS A 1 88 ? 4.252 2.941 0.104 1.00 91.12 88 LYS A O 1
ATOM 764 N N . ASP A 1 89 ? 2.101 3.553 -0.160 1.00 90.94 89 ASP A N 1
ATOM 765 C CA . ASP A 1 89 ? 1.695 3.248 1.215 1.00 90.94 89 ASP A CA 1
ATOM 766 C C . ASP A 1 89 ? 1.494 1.739 1.401 1.00 90.94 89 ASP A C 1
ATOM 768 O O . ASP A 1 89 ? 2.014 1.157 2.352 1.00 90.94 89 ASP A O 1
ATOM 772 N N . VAL A 1 90 ? 0.895 1.061 0.414 1.00 94.00 90 VAL A N 1
ATOM 773 C CA . VAL A 1 90 ? 0.802 -0.414 0.379 1.00 94.00 90 VAL A CA 1
ATOM 774 C C . VAL A 1 90 ? 2.176 -1.074 0.514 1.00 94.00 90 VAL A C 1
ATOM 776 O O . VAL A 1 90 ? 2.330 -2.065 1.230 1.00 94.00 90 VAL A O 1
ATOM 779 N N . LYS A 1 91 ? 3.209 -0.516 -0.131 1.00 93.88 91 LYS A N 1
ATOM 780 C CA . LYS A 1 91 ? 4.585 -1.018 -0.023 1.00 93.88 91 LYS A CA 1
ATOM 781 C C . LYS A 1 91 ? 5.073 -1.062 1.429 1.00 93.88 91 LYS A C 1
ATOM 783 O O . LYS A 1 91 ? 5.773 -2.009 1.784 1.00 93.88 91 LYS A O 1
ATOM 788 N N . LYS A 1 92 ? 4.723 -0.075 2.262 1.00 92.38 92 LYS A N 1
ATOM 789 C CA . LYS A 1 92 ? 5.170 0.003 3.663 1.00 92.38 92 LYS A CA 1
ATOM 790 C C . LYS A 1 92 ? 4.606 -1.155 4.480 1.00 92.38 92 LYS A C 1
ATOM 792 O O . LYS A 1 92 ? 5.378 -1.914 5.066 1.00 92.38 92 LYS A O 1
ATOM 797 N N . ILE A 1 93 ? 3.285 -1.344 4.448 1.00 93.44 93 ILE A N 1
ATOM 798 C CA . ILE A 1 93 ? 2.617 -2.411 5.205 1.00 93.44 93 ILE A CA 1
ATOM 799 C C . ILE A 1 93 ? 2.979 -3.804 4.675 1.00 93.44 93 ILE A C 1
ATOM 801 O O . ILE A 1 93 ? 3.234 -4.709 5.468 1.00 93.44 93 ILE A O 1
ATOM 805 N N . ARG A 1 94 ? 3.123 -3.966 3.351 1.00 94.94 94 ARG A N 1
ATOM 806 C CA . ARG A 1 94 ? 3.612 -5.214 2.745 1.00 94.94 94 ARG A CA 1
ATOM 807 C C . ARG A 1 94 ? 5.006 -5.572 3.262 1.00 94.94 94 ARG A C 1
ATOM 809 O O . ARG A 1 94 ? 5.241 -6.716 3.637 1.00 94.94 94 ARG A O 1
ATOM 816 N N . ASN A 1 95 ? 5.927 -4.609 3.282 1.00 93.06 95 ASN A N 1
ATOM 817 C CA . ASN A 1 95 ? 7.285 -4.840 3.770 1.00 93.06 95 ASN A CA 1
ATOM 818 C C . ASN A 1 95 ? 7.291 -5.148 5.273 1.00 93.06 95 ASN A C 1
ATOM 820 O O . ASN A 1 95 ? 7.994 -6.059 5.697 1.00 93.06 95 ASN A O 1
ATOM 824 N N . ALA A 1 96 ? 6.487 -4.439 6.072 1.00 93.12 96 ALA A N 1
ATOM 825 C CA . ALA A 1 96 ? 6.356 -4.725 7.499 1.00 93.12 96 ALA A CA 1
ATOM 826 C C . ALA A 1 96 ? 5.891 -6.170 7.746 1.00 93.12 96 ALA A C 1
ATOM 828 O O . ALA A 1 96 ? 6.491 -6.867 8.561 1.00 93.12 96 ALA A O 1
ATOM 829 N N . ALA A 1 97 ? 4.895 -6.643 6.989 1.00 92.94 97 ALA A N 1
ATOM 830 C CA . ALA A 1 97 ? 4.427 -8.024 7.054 1.00 92.94 97 ALA A CA 1
ATOM 831 C C . ALA A 1 97 ? 5.501 -9.030 6.598 1.00 92.94 97 ALA A C 1
ATOM 833 O O . ALA A 1 97 ? 5.762 -10.004 7.296 1.00 92.94 97 ALA A O 1
ATOM 834 N N . ALA A 1 98 ? 6.177 -8.772 5.473 1.00 92.69 98 ALA A N 1
ATOM 835 C CA . ALA A 1 98 ? 7.207 -9.662 4.927 1.00 92.69 98 ALA A CA 1
ATOM 836 C C . ALA A 1 98 ? 8.436 -9.821 5.842 1.00 92.69 98 ALA A C 1
ATOM 838 O O . ALA A 1 98 ? 9.124 -10.838 5.779 1.00 92.69 98 ALA A O 1
ATOM 839 N N . HIS A 1 99 ? 8.713 -8.827 6.688 1.00 92.50 99 HIS A N 1
ATOM 840 C CA . HIS A 1 99 ? 9.818 -8.848 7.648 1.00 92.50 99 HIS A CA 1
ATOM 841 C C . HIS A 1 99 ? 9.384 -9.203 9.082 1.00 92.50 99 HIS A C 1
ATOM 843 O O . HIS A 1 99 ? 10.214 -9.146 9.984 1.00 92.50 99 HIS A O 1
ATOM 849 N N . ASN A 1 100 ? 8.119 -9.594 9.302 1.00 90.50 100 ASN A N 1
ATOM 850 C CA . ASN A 1 100 ? 7.548 -9.889 10.625 1.00 90.50 100 ASN A CA 1
ATOM 851 C C . ASN A 1 100 ? 7.680 -8.730 11.636 1.00 90.50 100 ASN A C 1
ATOM 853 O O . ASN A 1 100 ? 7.855 -8.947 12.836 1.00 90.50 100 ASN A O 1
ATOM 857 N N . ASN A 1 101 ? 7.588 -7.485 11.166 1.00 93.31 101 ASN A N 1
ATOM 858 C CA . ASN A 1 101 ? 7.605 -6.315 12.041 1.00 93.31 101 ASN A CA 1
ATOM 859 C C . ASN A 1 101 ? 6.310 -6.232 12.865 1.00 93.31 101 ASN A C 1
ATOM 861 O O . ASN A 1 101 ? 5.218 -6.518 12.371 1.00 93.31 101 ASN A O 1
ATOM 865 N N . CYS A 1 102 ? 6.407 -5.754 14.109 1.00 91.44 102 CYS A N 1
ATOM 866 C CA . CYS A 1 102 ? 5.232 -5.532 14.952 1.00 91.44 102 CYS A CA 1
ATOM 867 C C . CYS A 1 102 ? 4.439 -4.299 14.479 1.00 91.44 102 CYS A C 1
ATOM 869 O O . CYS A 1 102 ? 4.792 -3.159 14.793 1.00 91.44 102 CYS A O 1
ATOM 871 N N . ILE A 1 103 ? 3.361 -4.544 13.725 1.00 90.00 103 ILE A N 1
ATOM 872 C CA . ILE A 1 103 ? 2.492 -3.513 13.129 1.00 90.00 103 ILE A CA 1
ATOM 873 C C . ILE A 1 103 ? 1.771 -2.686 14.205 1.00 90.00 103 ILE A C 1
ATOM 875 O O . ILE A 1 103 ? 1.644 -1.473 14.068 1.00 90.00 103 ILE A O 1
ATOM 879 N N . LEU A 1 104 ? 1.332 -3.322 15.294 1.00 86.44 104 LEU A N 1
ATOM 880 C CA . LEU A 1 104 ? 0.554 -2.678 16.360 1.00 86.44 104 LEU A CA 1
ATOM 881 C C . LEU A 1 104 ? 1.421 -2.104 17.494 1.00 86.44 104 LEU A C 1
ATOM 883 O O . LEU A 1 104 ? 0.894 -1.806 18.561 1.00 86.44 104 LEU A O 1
ATOM 887 N N . ASN A 1 105 ? 2.738 -1.943 17.297 1.00 89.38 105 ASN A N 1
ATOM 888 C CA . ASN A 1 105 ? 3.629 -1.503 18.382 1.00 89.38 105 ASN A CA 1
ATOM 889 C C . ASN A 1 105 ? 3.285 -0.105 18.930 1.00 89.38 105 ASN A C 1
ATOM 891 O O . ASN A 1 105 ? 3.543 0.172 20.098 1.00 89.38 105 ASN A O 1
ATOM 895 N N . ASN A 1 106 ? 2.705 0.764 18.096 1.00 88.88 106 ASN A N 1
ATOM 896 C CA . ASN A 1 106 ? 2.342 2.122 18.466 1.00 88.88 106 ASN A CA 1
ATOM 897 C C . ASN A 1 106 ? 1.081 2.562 17.716 1.00 88.88 106 ASN A C 1
ATOM 899 O O . ASN A 1 106 ? 1.111 2.812 16.510 1.00 88.88 106 ASN A O 1
ATOM 903 N N . LEU A 1 107 ? -0.017 2.702 18.458 1.00 91.38 107 LEU A N 1
ATOM 904 C CA . LEU A 1 107 ? -1.313 3.161 17.952 1.00 91.38 107 LEU A CA 1
ATOM 905 C C . LEU A 1 107 ? -1.621 4.622 18.319 1.00 91.38 107 LEU A C 1
ATOM 907 O O . LEU A 1 107 ? -2.741 5.093 18.117 1.00 91.38 107 LEU A O 1
ATOM 911 N N . LEU A 1 108 ? -0.641 5.358 18.854 1.00 90.75 108 LEU A N 1
ATOM 912 C CA . LEU A 1 108 ? -0.805 6.773 19.175 1.00 90.75 108 LEU A CA 1
ATOM 913 C C . LEU A 1 108 ? -0.932 7.622 17.895 1.00 90.75 108 LEU A C 1
ATOM 915 O O . LEU A 1 108 ? -0.359 7.276 16.854 1.00 90.75 108 LEU A O 1
ATOM 919 N N . PRO A 1 109 ? -1.692 8.730 17.950 1.00 89.50 109 PRO A N 1
ATOM 920 C CA . PRO A 1 109 ? -1.846 9.644 16.823 1.00 89.50 109 PRO A CA 1
ATOM 921 C C . PRO A 1 109 ? -0.549 10.410 16.512 1.00 89.50 109 PRO A C 1
ATOM 923 O O . PRO A 1 109 ? 0.332 10.537 17.360 1.00 89.50 109 PRO A O 1
ATOM 926 N N . GLY A 1 110 ? -0.466 10.977 15.306 1.00 90.25 110 GLY A N 1
ATOM 927 C CA . GLY A 1 110 ? 0.610 11.896 14.906 1.00 90.25 110 GLY A CA 1
ATOM 928 C C . GLY A 1 110 ? 1.903 11.243 14.407 1.00 90.25 110 GLY A C 1
ATOM 929 O O . GLY A 1 110 ? 2.919 11.921 14.309 1.00 90.25 110 GLY A O 1
ATOM 930 N N . THR A 1 111 ? 1.883 9.950 14.078 1.00 90.00 111 THR A N 1
ATOM 931 C CA . THR A 1 111 ? 3.048 9.225 13.534 1.00 90.00 111 THR A CA 1
ATOM 932 C C . THR A 1 111 ? 3.082 9.177 12.005 1.00 90.00 111 THR A C 1
ATOM 934 O O . THR A 1 111 ? 4.077 8.751 11.427 1.00 90.00 111 THR A O 1
ATOM 937 N N . THR A 1 112 ? 2.008 9.593 11.330 1.00 87.38 112 THR A N 1
ATOM 938 C CA . THR A 1 112 ? 1.931 9.599 9.861 1.00 87.38 112 THR A CA 1
ATOM 939 C C . THR A 1 112 ? 2.610 10.833 9.284 1.00 87.38 112 THR A C 1
ATOM 941 O O . THR A 1 112 ? 2.282 11.958 9.649 1.00 87.38 112 THR A O 1
ATOM 944 N N . GLU A 1 113 ? 3.506 10.629 8.322 1.00 80.94 113 GLU A N 1
ATOM 945 C CA . GLU A 1 113 ? 4.234 11.714 7.646 1.00 80.94 113 GLU A CA 1
ATOM 946 C C . GLU A 1 113 ? 3.457 12.337 6.474 1.00 80.94 113 GLU A C 1
ATOM 948 O O . GLU A 1 113 ? 3.733 13.462 6.056 1.00 80.94 113 GLU A O 1
ATOM 953 N N . TYR A 1 114 ? 2.490 11.606 5.915 1.00 80.56 11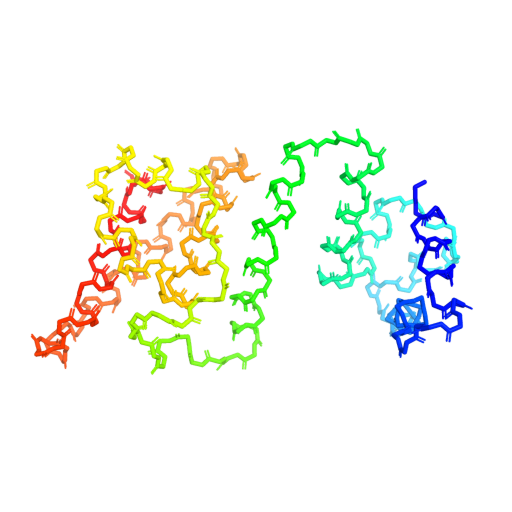4 TYR A N 1
ATOM 954 C CA . TYR A 1 114 ? 1.804 11.966 4.676 1.00 80.56 114 TYR A CA 1
ATOM 955 C C . TYR A 1 114 ? 0.307 12.184 4.873 1.00 80.56 114 TYR A C 1
ATOM 957 O O . TYR A 1 114 ? -0.330 11.615 5.756 1.00 80.56 114 TYR A O 1
ATOM 965 N N . LYS A 1 115 ? -0.275 13.014 4.006 1.00 85.56 115 LYS A N 1
ATOM 966 C CA . LYS A 1 115 ? -1.726 13.205 3.958 1.00 85.56 115 LYS A CA 1
ATOM 967 C C . LYS A 1 115 ? -2.390 12.014 3.278 1.00 85.56 115 LYS A C 1
ATOM 969 O O . LYS A 1 115 ? -1.921 11.556 2.239 1.00 85.56 115 LYS A O 1
ATOM 974 N N . SER A 1 116 ? -3.532 11.601 3.815 1.00 88.94 116 SER A N 1
ATOM 975 C CA . SER A 1 116 ? -4.348 10.548 3.219 1.00 88.94 116 SER A CA 1
ATOM 976 C C . SER A 1 116 ? -4.896 10.938 1.850 1.00 88.94 116 SER A C 1
ATOM 978 O O . SER A 1 116 ? -5.233 12.096 1.591 1.00 88.94 116 SER A O 1
ATOM 980 N N . ASN A 1 117 ? -5.038 9.935 0.986 1.00 92.50 117 ASN A N 1
ATOM 981 C CA . ASN A 1 117 ? -5.629 10.089 -0.335 1.00 92.50 117 ASN A CA 1
ATOM 982 C C . ASN A 1 117 ? -7.076 10.624 -0.248 1.00 92.50 117 ASN A C 1
ATOM 984 O O . ASN A 1 117 ? -7.886 10.145 0.546 1.00 92.50 117 ASN A O 1
ATOM 988 N N . TYR A 1 118 ? -7.428 11.597 -1.094 1.00 92.31 118 TYR A N 1
ATOM 989 C CA . TYR A 1 118 ? -8.769 12.199 -1.090 1.00 92.31 118 TYR A CA 1
ATOM 990 C C . TYR A 1 118 ? -9.893 11.205 -1.413 1.00 92.31 118 TYR A C 1
ATOM 992 O O . TYR A 1 118 ? -10.987 11.331 -0.862 1.00 92.31 118 TYR A O 1
ATOM 1000 N N . GLY A 1 119 ? -9.635 10.229 -2.287 1.00 94.31 119 GLY A N 1
ATOM 1001 C CA . GLY A 1 119 ? -10.570 9.147 -2.599 1.00 94.31 119 GLY A CA 1
ATOM 1002 C C . GLY A 1 119 ? -10.855 8.290 -1.370 1.00 94.31 119 GLY A C 1
ATOM 1003 O O . GLY A 1 119 ? -12.016 8.109 -1.019 1.00 94.31 119 GLY A O 1
ATOM 1004 N N . LEU A 1 120 ? -9.806 7.897 -0.639 1.00 96.25 120 LEU A N 1
ATOM 1005 C CA . LEU A 1 120 ? -9.946 7.201 0.642 1.00 96.25 120 LEU A CA 1
ATOM 1006 C C . LEU A 1 120 ? -10.780 8.019 1.639 1.00 96.25 120 LEU A C 1
ATOM 1008 O O . LEU A 1 120 ? -11.727 7.501 2.222 1.00 96.25 120 LEU A O 1
ATOM 1012 N N . LEU A 1 121 ? -10.474 9.306 1.824 1.00 96.62 121 LEU A N 1
ATOM 1013 C CA . LEU A 1 121 ? -11.221 10.150 2.766 1.00 96.62 121 LEU A CA 1
ATOM 1014 C C . LEU A 1 121 ? -12.705 10.276 2.399 1.00 96.62 121 LEU A C 1
ATOM 1016 O O . LEU A 1 121 ? -13.555 10.285 3.292 1.00 96.62 121 LEU A O 1
ATOM 1020 N N . ARG A 1 122 ? -13.019 10.369 1.101 1.00 96.81 122 ARG A N 1
ATOM 1021 C CA . ARG A 1 122 ? -14.397 10.390 0.593 1.00 96.81 122 ARG A CA 1
ATOM 1022 C C . ARG A 1 122 ? -15.105 9.066 0.862 1.00 96.81 122 ARG A C 1
ATOM 1024 O O . ARG A 1 122 ? -16.242 9.084 1.325 1.00 96.81 122 ARG A O 1
ATOM 1031 N N . GLU A 1 123 ? -14.427 7.952 0.619 1.00 97.19 123 GLU A N 1
ATOM 1032 C CA . GLU A 1 123 ? -14.975 6.616 0.839 1.00 97.19 123 GLU A CA 1
ATOM 1033 C C . GLU A 1 123 ? -15.297 6.393 2.321 1.00 97.19 123 GLU A C 1
ATOM 1035 O O . GLU A 1 123 ? -16.421 6.038 2.669 1.00 97.19 123 GLU A O 1
ATOM 1040 N N . LEU A 1 124 ? -14.360 6.721 3.215 1.00 98.06 124 LEU A N 1
ATOM 1041 C CA . LEU A 1 124 ? -14.576 6.651 4.662 1.00 98.06 124 LEU A CA 1
ATOM 1042 C C . LEU A 1 124 ? -15.746 7.542 5.111 1.00 98.06 124 LEU A C 1
ATOM 1044 O O . LEU A 1 124 ? -16.536 7.157 5.970 1.00 98.06 124 LEU A O 1
ATOM 1048 N N . ASN A 1 125 ? -15.887 8.730 4.515 1.00 97.81 125 ASN A N 1
ATOM 1049 C CA . ASN A 1 125 ? -17.023 9.606 4.791 1.00 97.81 125 ASN A CA 1
ATOM 1050 C C . ASN A 1 125 ? -18.358 8.980 4.364 1.00 97.81 125 ASN A C 1
ATOM 1052 O O . ASN A 1 125 ? -19.342 9.106 5.088 1.00 97.81 125 ASN A O 1
ATOM 1056 N N . SER A 1 126 ? -18.391 8.302 3.212 1.00 97.62 126 SER A N 1
ATOM 1057 C CA . SER A 1 126 ? -19.605 7.662 2.685 1.00 97.62 126 SER A CA 1
ATOM 1058 C C . SER A 1 126 ? -20.118 6.519 3.566 1.00 97.62 126 SER A C 1
ATOM 1060 O O . SER A 1 126 ? -21.323 6.307 3.641 1.00 97.62 126 SER A O 1
ATOM 1062 N N . ILE A 1 127 ? -19.225 5.860 4.314 1.00 97.31 127 ILE A N 1
ATOM 1063 C CA . ILE A 1 127 ? -19.560 4.796 5.277 1.00 97.31 127 ILE A CA 1
ATOM 1064 C C . ILE A 1 127 ? -19.762 5.338 6.708 1.00 97.31 127 ILE A C 1
ATOM 1066 O O . ILE A 1 127 ? -19.705 4.610 7.702 1.00 97.31 127 ILE A O 1
ATOM 1070 N N . GLY A 1 128 ? -19.957 6.655 6.840 1.00 97.06 128 GLY A N 1
ATOM 1071 C CA . GLY A 1 128 ? -20.304 7.313 8.099 1.00 97.06 128 GLY A CA 1
ATOM 1072 C C . GLY A 1 128 ? -19.163 7.415 9.113 1.00 97.06 128 GLY A C 1
ATOM 1073 O O . GLY A 1 128 ? -19.427 7.515 10.312 1.00 97.06 128 GLY A O 1
ATOM 1074 N N . ILE A 1 129 ? -17.897 7.344 8.691 1.00 97.50 129 ILE A N 1
ATOM 1075 C CA . ILE A 1 129 ? -16.759 7.691 9.557 1.00 97.50 129 ILE A CA 1
ATOM 1076 C C . ILE A 1 129 ? -16.597 9.207 9.520 1.00 97.50 129 ILE A C 1
ATOM 1078 O O . ILE A 1 129 ? -16.412 9.777 8.446 1.00 97.50 129 ILE A O 1
ATOM 1082 N N . THR A 1 130 ? -16.650 9.868 10.676 1.00 96.56 130 THR A N 1
ATOM 1083 C CA . THR A 1 130 ? -16.642 11.338 10.763 1.00 96.56 130 THR A CA 1
ATOM 1084 C C . THR A 1 130 ? -15.270 11.937 10.448 1.00 96.56 130 THR A C 1
ATOM 1086 O O . THR A 1 130 ? -14.247 11.252 10.466 1.00 96.56 130 THR A O 1
ATOM 1089 N N . GLN A 1 131 ? -15.219 13.244 10.172 1.00 95.56 131 GLN A N 1
ATOM 1090 C CA . GLN A 1 131 ? -13.950 13.939 9.933 1.00 95.56 131 GLN A CA 1
ATOM 1091 C C . GLN A 1 131 ? -12.993 13.842 11.127 1.00 95.56 131 GLN A C 1
ATOM 1093 O O . GLN A 1 131 ? -11.806 13.602 10.920 1.00 95.56 131 GLN A O 1
ATOM 1098 N N . ASP A 1 132 ? -13.502 13.975 12.353 1.00 94.75 132 ASP A N 1
ATOM 1099 C CA . ASP A 1 132 ? -12.700 13.837 13.571 1.00 94.75 132 ASP A CA 1
ATOM 1100 C C . ASP A 1 132 ? -12.103 12.428 13.704 1.00 94.75 132 ASP A C 1
ATOM 1102 O O . ASP A 1 132 ? -10.892 12.274 13.871 1.00 94.75 132 ASP A O 1
ATOM 1106 N N . GLN A 1 133 ? -12.923 11.389 13.493 1.00 94.31 133 GLN A N 1
ATOM 1107 C CA . GLN A 1 133 ? -12.454 10.001 13.494 1.00 94.31 133 GLN A CA 1
ATOM 1108 C C . GLN A 1 133 ? -11.356 9.774 12.451 1.00 94.31 133 GLN A C 1
ATOM 1110 O O . GLN A 1 133 ? -10.331 9.172 12.772 1.00 94.31 133 GLN A O 1
ATOM 1115 N N . ARG A 1 134 ? -11.532 10.286 11.223 1.00 95.38 134 ARG A N 1
ATOM 1116 C CA . ARG A 1 134 ? -10.514 10.190 10.164 1.00 95.38 134 ARG A CA 1
ATOM 1117 C C . ARG A 1 134 ? -9.224 10.898 10.569 1.00 95.38 134 ARG A C 1
ATOM 1119 O O . ARG A 1 134 ? -8.168 10.282 10.502 1.00 95.38 134 ARG A O 1
ATOM 1126 N N . ASN A 1 135 ? -9.304 12.147 11.027 1.00 92.94 135 ASN A N 1
ATOM 1127 C CA . ASN A 1 135 ? -8.133 12.928 11.431 1.00 92.94 135 ASN A CA 1
ATOM 1128 C C . ASN A 1 135 ? -7.361 12.242 12.559 1.00 92.94 135 ASN A C 1
ATOM 1130 O O . ASN A 1 135 ? -6.138 12.155 12.508 1.00 92.94 135 ASN A O 1
ATOM 1134 N N . ARG A 1 136 ? -8.065 11.711 13.562 1.00 92.81 136 ARG A N 1
ATOM 1135 C CA . ARG A 1 136 ? -7.432 11.044 14.698 1.00 92.81 136 ARG A CA 1
ATOM 1136 C C . ARG A 1 136 ? -6.814 9.708 14.295 1.00 92.81 136 ARG A C 1
ATOM 1138 O O . ARG A 1 136 ? -5.647 9.475 14.596 1.00 92.81 136 ARG A O 1
ATOM 1145 N N . ARG A 1 137 ? -7.559 8.844 13.598 1.00 94.25 137 ARG A N 1
ATOM 1146 C CA . ARG A 1 137 ? -7.126 7.468 13.290 1.00 94.25 137 ARG A CA 1
ATOM 1147 C C . ARG A 1 137 ? -6.104 7.405 12.164 1.00 94.25 137 ARG A C 1
ATOM 1149 O O . ARG A 1 137 ? -5.095 6.731 12.315 1.00 94.25 137 ARG A O 1
ATOM 1156 N N . LEU A 1 138 ? -6.304 8.160 11.085 1.00 95.56 138 LEU A N 1
ATOM 1157 C CA . LEU A 1 138 ? -5.366 8.194 9.958 1.00 95.56 138 LEU A CA 1
ATOM 1158 C C . LEU A 1 138 ? -4.119 9.039 10.237 1.00 95.56 138 LEU A C 1
ATOM 1160 O O . LEU A 1 138 ? -3.216 9.061 9.410 1.00 95.56 138 LEU A O 1
ATOM 1164 N N . SER A 1 139 ? -4.043 9.718 11.388 1.00 94.38 139 SER A N 1
ATOM 1165 C CA . SER A 1 139 ? -2.782 10.307 11.850 1.00 94.38 139 SER A CA 1
ATOM 1166 C C . SER A 1 139 ? -1.803 9.261 12.390 1.00 94.38 139 SER A C 1
ATOM 1168 O O . SER A 1 139 ? -0.624 9.576 12.547 1.00 94.38 139 SER A O 1
ATOM 1170 N N . ASN A 1 140 ? -2.238 8.022 12.641 1.00 95.56 140 ASN A N 1
ATOM 1171 C CA . ASN A 1 140 ? -1.351 6.912 12.977 1.00 95.56 140 ASN A CA 1
ATOM 1172 C C . ASN A 1 140 ? -0.893 6.164 11.713 1.00 95.56 140 ASN A C 1
ATOM 1174 O O . ASN A 1 140 ? -1.731 5.722 10.931 1.00 95.56 140 ASN A O 1
ATOM 1178 N N . ALA A 1 141 ? 0.421 5.981 11.539 1.00 93.81 141 ALA A N 1
ATOM 1179 C CA . ALA A 1 141 ? 0.996 5.452 10.299 1.00 93.81 141 ALA A CA 1
ATOM 1180 C C . ALA A 1 141 ? 0.560 4.011 9.991 1.00 93.81 141 ALA A C 1
ATOM 1182 O O . ALA A 1 141 ? 0.232 3.697 8.850 1.00 93.81 141 ALA A O 1
ATOM 1183 N N . ALA A 1 142 ? 0.496 3.139 11.002 1.00 94.06 142 ALA A N 1
ATOM 1184 C CA . ALA A 1 142 ? 0.074 1.754 10.805 1.00 94.06 142 ALA A CA 1
ATOM 1185 C C . ALA A 1 142 ? -1.402 1.682 10.393 1.00 94.06 142 ALA A C 1
ATOM 1187 O O . ALA A 1 142 ? -1.749 1.008 9.424 1.00 94.06 142 ALA A O 1
ATOM 1188 N N . VAL A 1 143 ? -2.271 2.427 11.083 1.00 95.94 143 VAL A N 1
ATOM 1189 C CA . VAL A 1 143 ? -3.700 2.501 10.745 1.00 95.94 143 VAL A CA 1
ATOM 1190 C C . VAL A 1 143 ? -3.901 3.132 9.367 1.00 95.94 143 VAL A C 1
ATOM 1192 O O . VAL A 1 143 ? -4.714 2.640 8.583 1.00 95.94 143 VAL A O 1
ATOM 1195 N N . HIS A 1 144 ? -3.141 4.179 9.038 1.00 95.81 144 HIS A N 1
ATOM 1196 C CA . HIS A 1 144 ? -3.134 4.809 7.722 1.00 95.81 144 HIS A CA 1
ATOM 1197 C C . HIS A 1 144 ? -2.795 3.807 6.612 1.00 95.81 144 HIS A C 1
ATOM 1199 O O . HIS A 1 144 ? -3.553 3.677 5.647 1.00 95.81 144 HIS A O 1
ATOM 1205 N N . ASP A 1 145 ? -1.690 3.077 6.758 1.00 95.31 145 ASP A N 1
ATOM 1206 C CA . ASP A 1 145 ? -1.203 2.153 5.736 1.00 95.31 145 ASP A CA 1
ATOM 1207 C C . ASP A 1 145 ? -2.138 0.941 5.578 1.00 95.31 145 ASP A C 1
ATOM 1209 O O . ASP A 1 145 ? -2.441 0.552 4.449 1.00 95.31 145 ASP A O 1
ATOM 1213 N N . ILE A 1 146 ? -2.682 0.398 6.679 1.00 96.50 146 ILE A N 1
ATOM 1214 C CA . ILE A 1 146 ? -3.701 -0.669 6.641 1.00 96.50 146 ILE A CA 1
ATOM 1215 C C . ILE A 1 146 ? -4.956 -0.187 5.909 1.00 96.50 146 ILE A C 1
ATOM 1217 O O . ILE A 1 146 ? -5.442 -0.852 4.996 1.00 96.50 146 ILE A O 1
ATOM 1221 N N . THR A 1 147 ? -5.482 0.984 6.274 1.00 97.38 147 THR A N 1
ATOM 1222 C CA . THR A 1 147 ? -6.713 1.512 5.661 1.00 97.38 147 THR A CA 1
ATOM 1223 C C . THR A 1 147 ? -6.504 1.806 4.175 1.00 97.38 147 THR A C 1
ATOM 1225 O O . THR A 1 147 ? -7.376 1.531 3.349 1.00 97.38 147 THR A O 1
ATOM 1228 N N . THR A 1 148 ? -5.325 2.319 3.817 1.00 97.12 148 THR A N 1
ATOM 1229 C CA . THR A 1 148 ? -4.944 2.574 2.426 1.00 97.12 148 THR A CA 1
ATOM 1230 C C . THR A 1 148 ? -4.823 1.278 1.631 1.00 97.12 148 THR A C 1
ATOM 1232 O O . THR A 1 148 ? -5.308 1.231 0.504 1.00 97.12 148 THR A O 1
ATOM 1235 N N . LEU A 1 149 ? -4.269 0.210 2.217 1.00 97.31 149 LEU A N 1
ATOM 1236 C CA . LEU A 1 149 ? -4.242 -1.122 1.607 1.00 97.31 149 LEU A CA 1
ATOM 1237 C C . LEU A 1 149 ? -5.649 -1.661 1.350 1.00 97.31 149 LEU A C 1
ATOM 1239 O O . LEU A 1 149 ? -5.938 -2.078 0.230 1.00 97.31 149 LEU A O 1
ATOM 1243 N N . LEU A 1 150 ? -6.532 -1.612 2.350 1.00 97.81 150 LEU A N 1
ATOM 1244 C CA . LEU A 1 150 ? -7.912 -2.084 2.213 1.00 97.81 150 LEU A CA 1
ATOM 1245 C C . LEU A 1 150 ? -8.658 -1.332 1.106 1.00 97.81 150 LEU A C 1
ATOM 1247 O O . LEU A 1 150 ? -9.359 -1.953 0.306 1.00 97.81 150 LEU A O 1
ATOM 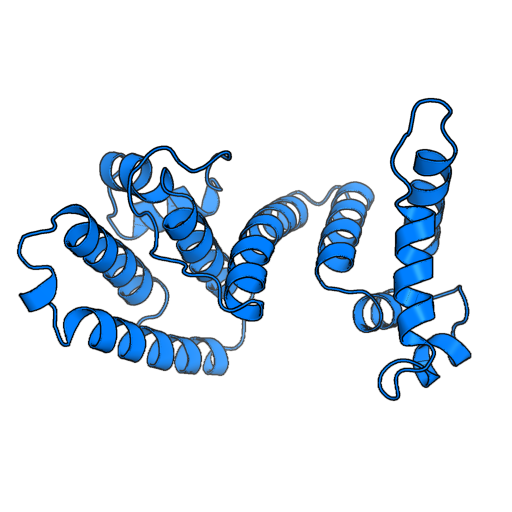1251 N N . TYR A 1 151 ? -8.479 -0.012 1.033 1.00 97.62 151 TYR A N 1
ATOM 1252 C CA . TYR A 1 151 ? -9.049 0.813 -0.028 1.00 97.62 151 TYR A CA 1
ATOM 1253 C C . TYR A 1 151 ? -8.445 0.490 -1.398 1.00 97.62 151 TYR A C 1
ATOM 1255 O O . TYR A 1 151 ? -9.187 0.252 -2.346 1.00 97.62 151 TYR A O 1
ATOM 1263 N N . ALA A 1 152 ? -7.116 0.441 -1.514 1.00 96.56 152 ALA A N 1
ATOM 1264 C CA . ALA A 1 152 ? -6.435 0.154 -2.774 1.00 96.56 152 ALA A CA 1
ATOM 1265 C C . ALA A 1 152 ? -6.832 -1.220 -3.328 1.00 96.56 152 ALA A C 1
ATOM 1267 O O . ALA A 1 152 ? -7.151 -1.331 -4.508 1.00 96.56 152 ALA A O 1
ATOM 1268 N N . HIS A 1 153 ? -6.887 -2.246 -2.477 1.00 96.62 153 HIS A N 1
ATOM 1269 C CA . HIS A 1 153 ? -7.319 -3.583 -2.872 1.00 96.62 153 HIS A CA 1
ATOM 1270 C C . HIS A 1 153 ? -8.764 -3.577 -3.398 1.00 96.62 153 HIS A C 1
ATOM 1272 O O . HIS A 1 153 ? -9.007 -4.067 -4.498 1.00 96.62 153 HIS A O 1
ATOM 1278 N N . LYS A 1 154 ? -9.696 -2.920 -2.690 1.00 94.81 154 LYS A N 1
ATOM 1279 C CA . LYS A 1 154 ? -11.094 -2.759 -3.128 1.00 94.81 154 LYS A CA 1
ATOM 1280 C C . LYS A 1 154 ? -11.214 -2.061 -4.489 1.00 94.81 154 LYS A C 1
ATOM 1282 O O . LYS A 1 154 ? -12.106 -2.391 -5.261 1.00 94.81 154 LYS A O 1
ATOM 1287 N N . GLN A 1 155 ? -10.361 -1.074 -4.768 1.00 93.69 155 GLN A N 1
ATOM 1288 C CA . GLN A 1 155 ? -10.408 -0.310 -6.022 1.00 93.69 155 GLN A CA 1
ATOM 1289 C C . GLN A 1 155 ? -9.755 -1.041 -7.201 1.00 93.69 155 GLN A C 1
ATOM 1291 O O . GLN A 1 155 ? -10.218 -0.911 -8.333 1.00 93.69 155 GLN A O 1
ATOM 1296 N N . LEU A 1 156 ? -8.660 -1.763 -6.953 1.00 93.19 156 LEU A N 1
ATOM 1297 C CA . LEU A 1 156 ? -7.829 -2.353 -8.005 1.00 93.19 156 LEU A CA 1
ATOM 1298 C C . LEU A 1 156 ? -8.249 -3.782 -8.367 1.00 93.19 156 LEU A C 1
ATOM 1300 O O . LEU A 1 156 ? -8.083 -4.192 -9.516 1.00 93.19 156 LEU A O 1
ATOM 1304 N N . VAL A 1 157 ? -8.785 -4.549 -7.415 1.00 94.62 157 VAL A N 1
ATOM 1305 C CA . VAL A 1 157 ? -9.205 -5.933 -7.653 1.00 94.62 157 VAL A CA 1
ATOM 1306 C C . VAL A 1 157 ? -10.630 -5.963 -8.188 1.00 94.62 157 VAL A C 1
ATOM 1308 O O . VAL A 1 157 ? -11.573 -5.545 -7.526 1.00 94.62 157 VAL A O 1
ATOM 1311 N N . THR A 1 158 ? -10.793 -6.506 -9.392 1.00 93.88 158 THR A N 1
ATOM 1312 C CA . THR A 1 158 ? -12.091 -6.599 -10.080 1.00 93.88 158 THR A CA 1
ATOM 1313 C C . THR A 1 158 ? -12.774 -7.955 -9.907 1.00 93.88 158 THR A C 1
ATOM 1315 O O . THR A 1 158 ? -13.971 -8.082 -10.161 1.00 93.88 158 THR A O 1
ATOM 1318 N N . SER A 1 159 ? -12.034 -8.981 -9.477 1.00 96.50 159 SER A N 1
ATOM 1319 C CA . SER A 1 159 ? -12.578 -10.324 -9.278 1.00 96.50 159 SER A CA 1
ATOM 1320 C C . SER A 1 159 ? -13.442 -10.379 -8.021 1.00 96.50 159 SER A C 1
ATOM 1322 O O . SER A 1 159 ? -12.943 -10.290 -6.899 1.00 96.50 159 SER A O 1
ATOM 1324 N N . THR A 1 160 ? -14.743 -10.593 -8.209 1.00 94.50 160 THR A N 1
ATOM 1325 C CA . THR A 1 160 ? -15.712 -10.722 -7.112 1.00 94.50 160 THR A CA 1
ATOM 1326 C C . THR A 1 160 ? -15.403 -11.911 -6.205 1.00 94.50 160 THR A C 1
ATOM 1328 O O . THR A 1 160 ? -15.561 -11.811 -4.992 1.00 94.50 160 THR A O 1
ATOM 1331 N N . GLY A 1 161 ? -14.907 -13.017 -6.770 1.00 96.50 161 GLY A N 1
ATOM 1332 C CA . GLY A 1 161 ? -14.488 -14.192 -6.005 1.00 96.50 161 GLY A CA 1
ATOM 1333 C C . GLY A 1 161 ? -13.310 -13.898 -5.075 1.00 96.50 161 GLY A C 1
ATOM 1334 O O . GLY A 1 161 ? -13.339 -14.302 -3.916 1.00 96.50 161 GLY A O 1
ATOM 1335 N N . VAL A 1 162 ? -12.315 -13.139 -5.555 1.00 96.12 162 VAL A N 1
ATOM 1336 C CA . VAL A 1 162 ? -11.163 -12.719 -4.736 1.00 96.12 162 VAL A CA 1
ATOM 1337 C C . VAL A 1 162 ? -11.613 -11.766 -3.633 1.00 96.12 162 VAL A C 1
ATOM 1339 O O . VAL A 1 162 ? -11.289 -11.989 -2.473 1.00 96.12 162 VAL A O 1
ATOM 1342 N N . LEU A 1 163 ? -12.428 -10.757 -3.963 1.00 96.06 163 LEU A N 1
ATOM 1343 C CA . LEU A 1 163 ? -12.967 -9.822 -2.969 1.00 96.06 163 LEU A CA 1
ATOM 1344 C C . LEU A 1 163 ? -13.775 -10.539 -1.878 1.00 96.06 163 LEU A C 1
ATOM 1346 O O . LEU A 1 163 ? -13.651 -10.192 -0.706 1.00 96.06 163 LEU A O 1
ATOM 1350 N N . LYS A 1 164 ? -14.566 -11.557 -2.243 1.00 96.62 164 LYS A N 1
ATOM 1351 C CA . LYS A 1 164 ? -15.335 -12.360 -1.286 1.00 96.62 164 LYS A CA 1
ATOM 1352 C C . LYS A 1 164 ? -14.431 -13.192 -0.375 1.00 96.62 164 LYS A C 1
ATOM 1354 O O . LYS A 1 164 ? -14.643 -13.198 0.834 1.00 96.62 164 LYS A O 1
ATOM 1359 N N . ALA A 1 165 ? -13.439 -13.881 -0.940 1.00 96.88 165 ALA A N 1
ATOM 1360 C CA . ALA A 1 165 ? -12.498 -14.693 -0.168 1.00 96.88 165 ALA A CA 1
ATOM 1361 C C . ALA A 1 165 ? -11.680 -13.837 0.815 1.00 96.88 165 ALA A C 1
ATOM 1363 O O . ALA A 1 165 ? -11.577 -14.176 1.993 1.00 96.88 165 ALA A O 1
ATOM 1364 N N . GLU A 1 166 ? -11.171 -12.690 0.360 1.00 96.75 166 GLU A N 1
ATOM 1365 C CA . GLU A 1 166 ? -10.459 -11.739 1.222 1.00 96.75 166 GLU A CA 1
ATOM 1366 C C . GLU A 1 166 ? -11.376 -11.143 2.289 1.00 96.75 166 GLU A C 1
ATOM 1368 O O . GLU A 1 166 ? -10.988 -11.035 3.450 1.00 96.75 166 GLU A O 1
ATOM 1373 N N . GLY A 1 167 ? -12.625 -10.826 1.939 1.00 97.69 167 GLY A N 1
ATOM 1374 C CA . GLY A 1 167 ? -13.619 -10.402 2.915 1.00 97.69 167 GLY A CA 1
ATOM 1375 C C . GLY A 1 167 ? -13.786 -11.424 4.040 1.00 97.69 167 GLY A C 1
ATOM 1376 O O . GLY A 1 167 ? -13.760 -11.040 5.207 1.00 97.69 167 GLY A O 1
ATOM 1377 N N . GLN A 1 168 ? -13.901 -12.715 3.716 1.00 98.06 168 GLN A N 1
ATOM 1378 C CA . GLN A 1 168 ? -14.037 -13.777 4.720 1.00 98.06 168 GLN A CA 1
ATOM 1379 C C . GLN A 1 168 ? -12.814 -13.824 5.642 1.00 98.06 168 GLN A C 1
ATOM 1381 O O . GLN A 1 168 ? -12.962 -13.830 6.863 1.00 98.06 168 GLN A O 1
ATOM 1386 N N . ALA A 1 169 ? -11.607 -13.771 5.070 1.00 97.88 169 ALA A N 1
ATOM 1387 C CA . ALA A 1 169 ? -10.366 -13.749 5.839 1.00 97.88 169 ALA A CA 1
ATOM 1388 C C . ALA A 1 169 ? -10.267 -12.518 6.762 1.00 97.88 169 ALA A C 1
ATOM 1390 O O . ALA A 1 169 ? -9.866 -12.642 7.922 1.00 97.88 169 ALA A O 1
ATOM 1391 N N . LEU A 1 170 ? -10.673 -11.339 6.280 1.00 97.88 170 LEU A N 1
ATOM 1392 C CA . LEU A 1 170 ? -10.692 -10.100 7.059 1.00 97.88 170 LEU A CA 1
ATOM 1393 C C . LEU A 1 170 ? -11.717 -10.144 8.200 1.00 97.88 170 LEU A C 1
ATOM 1395 O O . LEU A 1 170 ? -11.420 -9.664 9.292 1.00 97.88 170 LEU A O 1
ATOM 1399 N N . HIS A 1 171 ? -12.889 -10.748 7.995 1.00 98.25 171 HIS A N 1
ATOM 1400 C CA . HIS A 1 171 ? -13.887 -10.901 9.059 1.00 98.25 171 HIS A CA 1
ATOM 1401 C C . HIS A 1 171 ? -13.409 -11.881 10.137 1.00 98.25 171 HIS A C 1
ATOM 1403 O O . HIS A 1 171 ? -13.497 -11.561 11.321 1.00 98.25 171 HIS A O 1
ATOM 1409 N N . SER A 1 172 ? -12.780 -12.999 9.759 1.00 98.06 172 SER A N 1
ATOM 1410 C CA . SER A 1 172 ? -12.116 -13.885 10.728 1.00 98.06 172 SER A CA 1
ATOM 1411 C C . SER A 1 172 ? -10.964 -13.191 11.466 1.00 98.06 172 SER A C 1
ATOM 1413 O O . SER A 1 172 ? -10.717 -13.461 12.641 1.00 98.06 172 SER A O 1
ATOM 1415 N N . LEU A 1 173 ? -10.245 -12.267 10.816 1.00 95.75 173 LEU A N 1
ATOM 1416 C CA . LEU A 1 173 ? -9.231 -11.449 11.486 1.00 95.75 173 LEU A CA 1
ATOM 1417 C C . LEU A 1 173 ? -9.856 -10.498 12.518 1.00 95.75 173 LEU A C 1
ATOM 1419 O O . LEU A 1 173 ? -9.315 -10.365 13.615 1.00 95.75 173 LEU A O 1
ATOM 1423 N N . ILE A 1 174 ? -10.995 -9.878 12.200 1.00 96.75 174 ILE A N 1
ATOM 1424 C CA . ILE A 1 174 ? -11.748 -9.064 13.160 1.00 96.75 174 ILE A CA 1
ATOM 1425 C C . ILE A 1 174 ? -12.197 -9.911 14.350 1.00 96.75 174 ILE A C 1
ATOM 1427 O O . ILE A 1 174 ? -11.961 -9.508 15.482 1.00 96.75 174 ILE A O 1
ATOM 1431 N N . GLU A 1 175 ? -12.758 -11.103 14.144 1.00 96.69 175 GLU A N 1
ATOM 1432 C CA . GLU A 1 175 ? -13.119 -12.001 15.254 1.00 96.69 175 GLU A CA 1
ATOM 1433 C C . GLU A 1 175 ? -11.920 -12.274 16.175 1.00 96.69 175 GLU A C 1
ATOM 1435 O O . GLU A 1 175 ? -12.039 -12.215 17.400 1.00 96.69 175 GLU A O 1
ATOM 1440 N N . ARG A 1 176 ? -10.728 -12.468 15.596 1.00 95.25 176 ARG A N 1
ATOM 1441 C CA . ARG A 1 176 ? -9.486 -12.629 16.365 1.00 95.25 176 ARG A CA 1
ATOM 1442 C C . ARG A 1 176 ? -9.092 -11.385 17.158 1.00 95.25 176 ARG A C 1
ATOM 1444 O O . ARG A 1 176 ? -8.543 -11.545 18.244 1.00 95.25 176 ARG A O 1
ATOM 1451 N N . PHE A 1 177 ? -9.351 -10.174 16.659 1.00 92.69 177 PHE A N 1
ATOM 1452 C CA . PHE A 1 177 ? -9.087 -8.940 17.415 1.00 92.69 177 PHE A CA 1
ATOM 1453 C C . PHE A 1 177 ? -9.905 -8.887 18.710 1.00 92.69 177 PHE A C 1
ATOM 1455 O O . PHE A 1 177 ? -9.397 -8.430 19.732 1.00 92.69 177 PHE A O 1
ATOM 1462 N N . TYR A 1 178 ? -11.144 -9.386 18.678 1.00 95.06 178 TYR A N 1
ATOM 1463 C CA . TYR A 1 178 ? -12.065 -9.328 19.816 1.00 95.06 178 TYR A CA 1
ATOM 1464 C C . TYR A 1 178 ? -12.073 -10.594 20.690 1.00 95.06 178 TYR A C 1
ATOM 1466 O O . TYR A 1 178 ? -12.700 -10.584 21.747 1.00 95.06 178 TYR A O 1
ATOM 1474 N N . TYR A 1 179 ? -11.358 -11.659 20.309 1.00 95.50 179 TYR A N 1
ATOM 1475 C CA . TYR A 1 179 ? -11.359 -12.940 21.034 1.00 95.50 179 TYR A CA 1
ATOM 1476 C C . TYR A 1 179 ? -10.939 -12.816 22.513 1.00 95.50 179 TYR A C 1
ATOM 1478 O O . TYR A 1 179 ? -11.534 -13.453 23.377 1.00 95.50 179 TYR A O 1
ATOM 1486 N N . HIS A 1 180 ? -9.957 -11.956 22.807 1.00 94.12 180 HIS A N 1
ATOM 1487 C CA . HIS A 1 180 ? -9.529 -11.598 24.168 1.00 94.12 180 HIS A CA 1
ATOM 1488 C C . HIS A 1 180 ? -9.621 -10.088 24.397 1.00 94.12 180 HIS A C 1
ATOM 1490 O O . HIS A 1 180 ? -8.676 -9.440 24.853 1.00 94.12 180 HIS A O 1
ATOM 1496 N N . ILE A 1 181 ? -10.752 -9.493 24.009 1.00 94.81 181 ILE A N 1
ATOM 1497 C CA . ILE A 1 181 ? -10.955 -8.046 24.148 1.00 94.81 181 ILE A CA 1
ATOM 1498 C C . ILE A 1 181 ? -10.854 -7.579 25.611 1.00 94.81 181 ILE A C 1
ATOM 1500 O O . ILE A 1 181 ? -10.473 -6.438 25.872 1.00 94.81 181 ILE A O 1
ATOM 1504 N N . ASP A 1 182 ? -11.114 -8.475 26.566 1.00 95.75 182 ASP A N 1
ATOM 1505 C CA . ASP A 1 182 ? -10.977 -8.259 28.005 1.00 95.75 182 ASP A CA 1
ATOM 1506 C C . ASP A 1 182 ? -9.548 -7.878 28.423 1.00 95.75 182 ASP A C 1
ATOM 1508 O O . ASP A 1 182 ? -9.372 -7.102 29.365 1.00 95.75 182 ASP A O 1
ATOM 1512 N N . TYR A 1 183 ? -8.523 -8.314 27.682 1.00 94.44 183 TYR A N 1
ATOM 1513 C CA . TYR A 1 183 ? -7.128 -7.929 27.940 1.00 94.44 183 TYR A CA 1
ATOM 1514 C C . TYR A 1 183 ? -6.866 -6.447 27.655 1.00 94.44 183 TYR A C 1
ATOM 1516 O O . TYR A 1 183 ? -5.941 -5.856 28.213 1.00 94.44 183 TYR A O 1
ATOM 1524 N N . TYR A 1 184 ? -7.684 -5.836 26.796 1.00 92.44 184 TYR A N 1
ATOM 1525 C CA . TYR A 1 184 ? -7.525 -4.461 26.328 1.00 92.44 184 TYR A CA 1
ATOM 1526 C C . TYR A 1 184 ? -8.651 -3.540 26.800 1.00 92.44 184 TYR A C 1
ATOM 1528 O O . TYR A 1 184 ? -8.701 -2.389 26.376 1.00 92.44 184 TYR A O 1
ATOM 1536 N N . GLN A 1 185 ? -9.532 -4.012 27.688 1.00 91.38 185 GLN A N 1
ATOM 1537 C CA . GLN A 1 185 ? -10.729 -3.285 28.130 1.00 91.38 185 GLN A CA 1
ATOM 1538 C C . GLN A 1 185 ? -10.438 -1.902 28.737 1.00 91.38 185 GLN A C 1
ATOM 1540 O O . GLN A 1 185 ? -11.286 -1.020 28.694 1.00 91.38 185 GLN A O 1
ATOM 1545 N N . SER A 1 186 ? -9.239 -1.700 29.289 1.00 94.56 186 SER A N 1
ATOM 1546 C CA . SER A 1 186 ? -8.788 -0.425 29.858 1.00 94.56 186 SER A CA 1
ATOM 1547 C C . SER A 1 186 ? -7.986 0.443 28.879 1.00 94.56 186 SER A C 1
ATOM 1549 O O . SER A 1 186 ? -7.514 1.515 29.256 1.00 94.56 186 SER A O 1
ATOM 1551 N N . ASN A 1 187 ? -7.787 -0.006 27.636 1.00 94.44 187 ASN A N 1
ATOM 1552 C CA . ASN A 1 187 ? -6.991 0.688 26.629 1.00 94.44 187 ASN A CA 1
ATOM 1553 C C . ASN A 1 187 ? -7.869 1.227 25.491 1.00 94.44 187 ASN A C 1
ATOM 1555 O O . ASN A 1 187 ? -7.998 0.620 24.425 1.00 94.44 187 ASN A O 1
ATOM 1559 N N . ASP A 1 188 ? -8.393 2.435 25.694 1.00 93.69 188 ASP A N 1
ATOM 1560 C CA . ASP A 1 188 ? -9.255 3.135 24.733 1.00 93.69 188 ASP A CA 1
ATOM 1561 C C . ASP A 1 188 ? -8.626 3.295 23.342 1.00 93.69 188 ASP A C 1
ATOM 1563 O O . ASP A 1 188 ? -9.329 3.369 22.331 1.00 93.69 188 ASP A O 1
ATOM 1567 N N . VAL A 1 189 ? -7.293 3.377 23.254 1.00 93.62 189 VAL A N 1
ATOM 1568 C CA . VAL A 1 189 ? -6.602 3.544 21.970 1.00 93.62 189 VAL A CA 1
ATOM 1569 C C . VAL A 1 189 ? -6.710 2.273 21.136 1.00 93.62 189 VAL A C 1
ATOM 1571 O O . VAL A 1 189 ? -7.005 2.379 19.941 1.00 93.62 189 VAL A O 1
ATOM 1574 N N . ILE A 1 190 ? -6.502 1.104 21.749 1.00 93.94 190 ILE A N 1
ATOM 1575 C CA . ILE A 1 190 ? -6.640 -0.198 21.085 1.00 93.94 190 ILE A CA 1
ATOM 1576 C C . ILE A 1 190 ? -8.097 -0.416 20.687 1.00 93.94 190 ILE A C 1
ATOM 1578 O O . ILE A 1 190 ? -8.364 -0.610 19.502 1.00 93.94 190 ILE A O 1
ATOM 1582 N N . LEU A 1 191 ? -9.029 -0.288 21.639 1.00 95.19 191 LEU A N 1
ATOM 1583 C CA . LEU A 1 191 ? -10.458 -0.527 21.409 1.00 95.19 191 LEU A CA 1
ATOM 1584 C C . LEU A 1 191 ? -10.988 0.321 20.249 1.00 95.19 191 LEU A C 1
ATOM 1586 O O . LEU A 1 191 ? -11.489 -0.202 19.258 1.00 95.19 191 LEU A O 1
ATOM 1590 N N . ALA A 1 192 ? -10.750 1.631 20.290 1.00 94.88 192 ALA A N 1
ATOM 1591 C CA . ALA A 1 192 ? -11.225 2.521 19.240 1.00 94.88 192 ALA A CA 1
ATOM 1592 C C . ALA A 1 192 ? -10.481 2.352 17.899 1.00 94.88 192 ALA A C 1
ATOM 1594 O O . ALA A 1 192 ? -10.977 2.796 16.862 1.00 94.88 192 ALA A O 1
ATOM 1595 N N . THR A 1 193 ? -9.285 1.751 17.890 1.00 95.56 193 THR A N 1
ATOM 1596 C CA . THR A 1 193 ? -8.599 1.373 16.643 1.00 95.56 193 THR A CA 1
ATOM 1597 C C . THR A 1 193 ? -9.220 0.118 16.042 1.00 95.56 193 THR A C 1
ATOM 1599 O O . THR A 1 193 ? -9.450 0.087 14.833 1.00 95.56 193 THR A O 1
ATOM 1602 N N . PHE A 1 194 ? -9.539 -0.883 16.864 1.00 95.81 194 PHE A N 1
ATOM 1603 C CA . PHE A 1 194 ? -10.236 -2.089 16.420 1.00 95.81 194 PHE A CA 1
ATOM 1604 C C . PHE A 1 194 ? -11.624 -1.749 15.885 1.00 95.81 194 PHE A C 1
ATOM 1606 O O . PHE A 1 194 ? -11.935 -2.147 14.768 1.00 95.81 194 PHE A O 1
ATOM 1613 N N . ASP A 1 195 ? -12.389 -0.910 16.587 1.00 96.44 195 ASP A N 1
ATOM 1614 C CA . ASP A 1 195 ? -13.714 -0.473 16.132 1.00 96.44 195 ASP A CA 1
ATOM 1615 C C . ASP A 1 195 ? -13.642 0.272 14.794 1.00 96.44 195 ASP A C 1
ATOM 1617 O O . ASP A 1 195 ? -14.473 0.072 13.906 1.00 96.44 195 ASP A O 1
ATOM 1621 N N . PHE A 1 196 ? -12.623 1.120 14.621 1.00 97.62 196 PHE A N 1
ATOM 1622 C CA . PHE A 1 196 ? -12.387 1.816 13.361 1.00 97.62 196 PHE A CA 1
ATOM 1623 C C . PHE A 1 196 ? -12.075 0.835 12.222 1.00 97.62 196 PHE A C 1
ATOM 1625 O O . PHE A 1 196 ? -12.726 0.897 11.180 1.00 97.62 196 PHE A O 1
ATOM 1632 N N . LEU A 1 197 ? -11.116 -0.080 12.412 1.00 97.62 197 LEU A N 1
ATOM 1633 C CA . LEU A 1 197 ? -10.736 -1.061 11.390 1.00 97.62 197 LEU A CA 1
ATOM 1634 C C . LEU A 1 197 ? -11.883 -2.022 11.070 1.00 97.62 197 LEU A C 1
ATOM 1636 O O . LEU A 1 197 ? -12.127 -2.295 9.897 1.00 97.62 197 LEU A O 1
ATOM 1640 N N . LYS A 1 198 ? -12.630 -2.462 12.088 1.00 97.94 198 LYS A N 1
ATOM 1641 C CA . LYS A 1 198 ? -13.848 -3.256 11.933 1.00 97.94 198 LYS A CA 1
ATOM 1642 C C . LYS A 1 198 ? -14.854 -2.526 11.055 1.00 97.94 198 LYS A C 1
ATOM 1644 O O . LYS A 1 198 ? -15.285 -3.072 10.048 1.00 97.94 198 LYS A O 1
ATOM 1649 N N . LYS A 1 199 ? -15.169 -1.265 11.369 1.00 98.25 199 LYS A N 1
ATOM 1650 C CA . LYS A 1 199 ? -16.111 -0.469 10.572 1.00 98.25 199 LYS A CA 1
ATOM 1651 C C . LYS A 1 199 ? -15.655 -0.315 9.120 1.00 98.25 199 LYS A C 1
ATOM 1653 O O . LYS A 1 199 ? -16.487 -0.377 8.219 1.00 98.25 199 LYS A O 1
ATOM 1658 N N . VAL A 1 200 ? -14.357 -0.123 8.878 1.00 98.31 200 VAL A N 1
ATOM 1659 C CA . VAL A 1 200 ? -13.807 -0.075 7.514 1.00 98.31 200 VAL A CA 1
ATOM 1660 C C . VAL A 1 200 ? -14.000 -1.415 6.802 1.00 98.31 200 VAL A C 1
ATOM 1662 O O . VAL A 1 200 ? -14.508 -1.425 5.685 1.00 98.31 200 VAL A O 1
ATOM 1665 N N . ILE A 1 201 ? -13.640 -2.531 7.440 1.00 98.19 201 ILE A N 1
ATOM 1666 C CA . ILE A 1 201 ? -13.728 -3.879 6.859 1.00 98.19 201 ILE A CA 1
ATOM 1667 C C . ILE A 1 201 ? -15.179 -4.273 6.568 1.00 98.19 201 ILE A C 1
ATOM 1669 O O . ILE A 1 201 ? -15.467 -4.639 5.430 1.00 98.19 201 ILE A O 1
ATOM 1673 N N . ASP A 1 202 ? -16.086 -4.109 7.536 1.00 97.81 202 ASP A N 1
ATOM 1674 C CA . ASP A 1 202 ? -17.511 -4.446 7.400 1.00 97.81 202 ASP A CA 1
ATOM 1675 C C . ASP A 1 202 ? -18.147 -3.744 6.183 1.00 97.81 202 ASP A C 1
ATOM 1677 O O . ASP A 1 202 ? -19.007 -4.300 5.505 1.00 97.81 202 ASP A O 1
ATOM 1681 N N . ASN A 1 203 ? -17.729 -2.503 5.897 1.00 97.75 203 ASN A N 1
ATOM 1682 C CA . ASN A 1 203 ? -18.291 -1.711 4.802 1.00 97.75 203 ASN A CA 1
ATOM 1683 C C . ASN A 1 203 ? -17.541 -1.887 3.474 1.00 97.75 203 ASN A C 1
ATOM 1685 O O . ASN A 1 203 ? -18.145 -1.774 2.408 1.00 97.75 203 ASN A O 1
ATOM 1689 N N . PHE A 1 204 ? -16.225 -2.113 3.499 1.00 97.31 204 PHE A N 1
ATOM 1690 C CA . PHE A 1 204 ? -15.442 -2.289 2.272 1.00 97.31 204 PHE A CA 1
A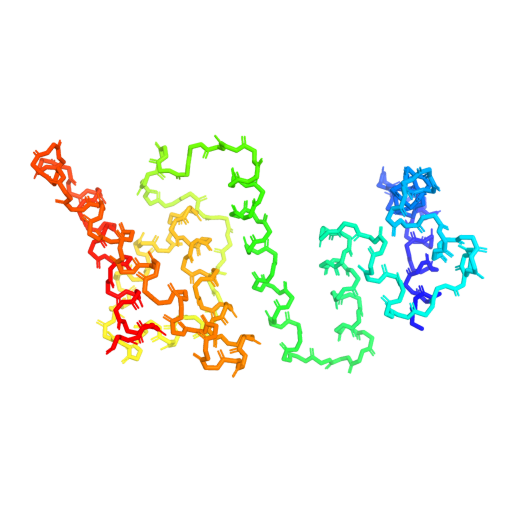TOM 1691 C C . PHE A 1 204 ? -15.576 -3.702 1.698 1.00 97.31 204 PHE A C 1
ATOM 1693 O O . PHE A 1 204 ? -15.475 -3.851 0.480 1.00 97.31 204 PHE A O 1
ATOM 1700 N N . TYR A 1 205 ? -15.817 -4.701 2.551 1.00 97.12 205 TYR A N 1
ATOM 1701 C CA . TYR A 1 205 ? -15.851 -6.123 2.204 1.00 97.12 205 TYR A CA 1
ATOM 1702 C C . TYR A 1 205 ? -17.076 -6.835 2.807 1.00 97.12 205 TYR A C 1
ATOM 1704 O O . TYR A 1 205 ? -16.899 -7.760 3.594 1.00 97.12 205 TYR A O 1
ATOM 1712 N N . PRO A 1 206 ? -18.313 -6.432 2.471 1.00 91.94 206 PRO A N 1
ATOM 1713 C CA . PRO A 1 206 ? -19.509 -7.028 3.068 1.00 91.94 206 PRO A CA 1
ATOM 1714 C C . PRO A 1 206 ? -19.595 -8.545 2.806 1.00 91.94 206 PRO A C 1
ATOM 1716 O O . PRO A 1 206 ? -19.246 -9.008 1.715 1.00 91.94 206 PRO A O 1
ATOM 1719 N N . MET A 1 207 ? -20.057 -9.295 3.815 1.00 83.31 207 MET A N 1
ATOM 1720 C CA . MET A 1 207 ? -20.333 -10.743 3.752 1.00 83.31 207 MET A CA 1
ATOM 1721 C C . MET A 1 207 ? -21.703 -11.060 3.159 1.00 83.31 207 MET A C 1
ATOM 1723 O O . MET A 1 207 ? -22.663 -10.315 3.459 1.00 83.31 207 MET A O 1
#

Foldseek 3Di:
DLVVVLVVLVVQCPPPPDPDRVNVVFVVQLVVCCPPPQLVVLCVVCVSNDDPVNSCSRGDLVVVLVVLCVVCVVVVPPVSNLLSVLSVLLVVLVVCVVVVHDLVPDLFFQPDPDDADPVLVVLCVVLPQDPVNCNGRCSGSSSVSVSSNLVSCLVPDPDPVVLQVVLVVLVVVLCVLCVPCVVCVVPPSSVSSSVSSVSSSCVSRPD

Secondary structure (DSSP, 8-state):
-HHHHHHHHHHHHHSTT----HHHHHHHHHHHHTT-TTTHHHHHHHTT---HHHHHHHS-HHHHHHHHHHHHHHHT-HHHHHHHHHHHHHHHHHHHHHTT--TTS---SS---SPPPHHHHHHHHHTT--HHHHHHHTTSHHHHHHHHHHHHHHHH---HHHHHHHHHHHHHHHHHHHTTGGGGTT-HHHHHHHHHHHHHHHHHS--

Radius of gyration: 20.26 Å; chains: 1; bounding box: 47×37×54 Å